Protein AF-A0A940V3R6-F1 (afdb_monomer_lite)

Foldseek 3Di:
DPPPPQCVVLLVVVLCVQAPVPPPDDDDDDDDDDDDDDDDDDDDDDDDDDDDPDPLQPQQQWKQAPNDIDGFFDFLVVVCVTPNAAPDWADAQWQWIWRWHQPDLLRTKTFTDHPRTTFWIKTLHQPMAGNNAHWFAAPVNVCVSVVHDDDQDQWDWDDDPQKIKIFGASPRPRNGTRIIIIGHPDIGGHDDDPSNLVRSLVVSLSSVQSVCVVVVHHRDDDDPVVSVVVVVVVVVCVVVVHDDPD

Sequence (246 aa):
MRKYFTYKYILLYGILLITAGFYLNYFIPKPSNQTETSLTADYVTPTVAPTPVIDVGSNAGAIFVRNAAIVIGDSTKDLIEKFGRPARIAVTEFDYTYYIYNNDYKKLLFVAIREDQVIGFYTDSLDFKYQGIGYGATLEQINQLLKESFSLSDVLTKTLSGYHVSILMDTLNTDKTVGIYVMSDSSEARDFNPKVITSEEQLVYDLTNSVRARVGLSPLSWSSSAGQAARKHSENMAANHFFGHN

pLDDT: mean 79.98, std 25.02, range [23.05, 98.5]

Secondary structure (DSSP, 8-state):
-TTSSS-HHHHHHHHHHHH-TTTTS-------------------PPPPPPPP---TTS-TTEEEETTEEEETT-BHHHHHHHH-S-SEEEE-SBS-EEEEE-SSGGG-EEEEEETTEEEEEEE--TT-EETTEETT-BHHHHHHHHT--PPP-SEEEEEETTEEEEEEEETTTT-EEEEEEEEES---B----HHHHHHHHHHHHHHHHHHHHHTTPPPPPP-HHHHHHHHHHHHHHHHTT--S--

Radius of gyration: 18.87 Å; chains: 1; bounding box: 56×53×45 Å

Structure (mmCIF, N/CA/C/O backbone):
data_AF-A0A940V3R6-F1
#
_entry.id   AF-A0A940V3R6-F1
#
loop_
_atom_site.group_PDB
_atom_site.id
_atom_site.type_symbol
_atom_site.label_atom_id
_atom_site.label_alt_id
_atom_site.label_comp_id
_atom_site.label_asym_id
_atom_site.label_entity_id
_atom_site.label_seq_id
_atom_site.pdbx_PDB_ins_code
_atom_site.Cartn_x
_atom_site.Cartn_y
_atom_site.Cartn_z
_atom_site.occupancy
_atom_site.B_iso_or_equiv
_atom_site.auth_seq_id
_atom_site.auth_comp_id
_atom_site.auth_asym_id
_atom_site.auth_atom_id
_atom_site.pdbx_PDB_model_num
ATOM 1 N N . MET A 1 1 ? 1.196 26.903 -9.242 1.00 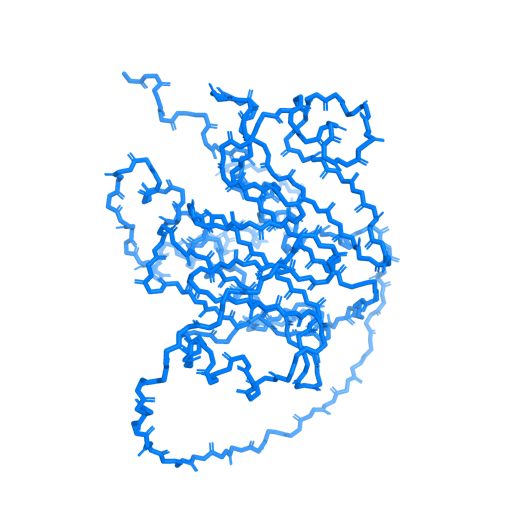37.56 1 MET A N 1
ATOM 2 C CA . MET A 1 1 ? 2.332 25.968 -9.439 1.00 37.56 1 MET A CA 1
ATOM 3 C C . MET A 1 1 ? 2.909 25.358 -8.149 1.00 37.56 1 MET A C 1
ATOM 5 O O . MET A 1 1 ? 3.813 24.544 -8.246 1.00 37.56 1 MET A O 1
ATOM 9 N N . ARG A 1 2 ? 2.370 25.642 -6.948 1.00 33.34 2 ARG A N 1
ATOM 10 C CA . ARG A 1 2 ? 2.950 25.197 -5.660 1.00 33.34 2 ARG A CA 1
ATOM 11 C C . ARG A 1 2 ? 2.471 23.823 -5.139 1.00 33.34 2 ARG A C 1
ATOM 13 O O . ARG A 1 2 ? 2.963 23.378 -4.117 1.00 33.34 2 ARG A O 1
ATOM 20 N N . LYS A 1 3 ? 1.528 23.154 -5.823 1.00 38.38 3 LYS A N 1
ATOM 21 C CA . LYS A 1 3 ? 0.883 21.902 -5.356 1.00 38.38 3 LYS A CA 1
ATOM 22 C C . LYS A 1 3 ? 1.584 20.598 -5.783 1.00 38.38 3 LYS A C 1
ATOM 24 O O . LYS A 1 3 ? 1.159 19.532 -5.364 1.00 38.38 3 LYS A O 1
ATOM 29 N N . TYR A 1 4 ? 2.631 20.663 -6.609 1.00 39.44 4 TYR A N 1
ATOM 30 C CA . TYR A 1 4 ? 3.258 19.467 -7.199 1.00 39.44 4 TYR A CA 1
ATOM 31 C C . TYR A 1 4 ? 4.567 19.028 -6.519 1.00 39.44 4 TYR A C 1
ATOM 33 O O . TYR A 1 4 ? 5.080 17.962 -6.838 1.00 39.44 4 TYR A O 1
ATOM 41 N N . PHE A 1 5 ? 5.109 19.819 -5.585 1.00 34.31 5 PHE A N 1
ATOM 42 C CA . PHE A 1 5 ? 6.441 19.579 -5.007 1.00 34.31 5 PHE A CA 1
ATOM 43 C C . PHE A 1 5 ? 6.448 18.804 -3.678 1.00 34.31 5 PHE A C 1
ATOM 45 O O . PHE A 1 5 ? 7.515 18.392 -3.234 1.00 34.31 5 PHE A O 1
ATOM 52 N N . THR A 1 6 ? 5.291 18.555 -3.064 1.00 42.41 6 THR A N 1
ATOM 53 C CA . THR A 1 6 ? 5.194 18.013 -1.696 1.00 42.41 6 THR A CA 1
ATOM 54 C C . THR A 1 6 ? 4.991 16.495 -1.614 1.00 42.41 6 THR A C 1
ATOM 56 O O . THR A 1 6 ? 5.049 15.941 -0.531 1.00 42.41 6 THR A O 1
ATOM 59 N N . TYR A 1 7 ? 4.840 15.771 -2.727 1.00 42.94 7 TYR A N 1
ATOM 60 C CA . TYR A 1 7 ? 4.631 14.308 -2.695 1.00 42.94 7 TYR A CA 1
ATOM 61 C C . TYR A 1 7 ? 5.921 13.472 -2.736 1.00 42.94 7 TYR A C 1
ATOM 63 O O . TYR A 1 7 ? 5.855 12.244 -2.695 1.00 42.94 7 TYR A O 1
ATOM 71 N N . LYS A 1 8 ? 7.099 14.114 -2.812 1.00 40.41 8 LYS A N 1
ATOM 72 C CA . LYS A 1 8 ? 8.389 13.421 -2.976 1.00 40.41 8 LYS A CA 1
ATOM 73 C C . LYS A 1 8 ? 8.715 12.454 -1.831 1.00 40.41 8 LYS A C 1
ATOM 75 O O . LYS A 1 8 ? 9.349 11.445 -2.100 1.00 40.41 8 LYS A O 1
ATOM 80 N N . TYR A 1 9 ? 8.271 12.718 -0.601 1.00 41.84 9 TYR A N 1
ATOM 81 C CA . TYR A 1 9 ? 8.707 11.945 0.570 1.00 41.84 9 TYR A CA 1
ATOM 82 C C . TYR A 1 9 ? 7.746 10.815 0.968 1.00 41.84 9 TYR A C 1
ATOM 84 O O . TYR A 1 9 ? 8.212 9.741 1.323 1.00 41.84 9 TYR A O 1
ATOM 92 N N . ILE A 1 10 ? 6.427 10.973 0.792 1.00 45.53 10 ILE A N 1
ATOM 93 C CA . ILE A 1 10 ? 5.436 9.916 1.104 1.00 45.53 10 ILE A CA 1
ATOM 94 C C . ILE A 1 10 ? 5.642 8.683 0.211 1.00 45.53 10 ILE A C 1
ATOM 96 O O . ILE A 1 10 ? 5.551 7.548 0.674 1.00 45.53 10 ILE A O 1
ATOM 100 N N . LEU A 1 11 ? 5.978 8.908 -1.066 1.00 44.47 11 LEU A N 1
ATOM 101 C CA . LEU A 1 11 ? 6.333 7.833 -1.987 1.00 44.47 11 LEU A CA 1
ATOM 102 C C . LEU A 1 11 ? 7.632 7.143 -1.548 1.00 44.47 11 LEU A C 1
ATOM 104 O O . LEU A 1 11 ? 7.685 5.923 -1.505 1.00 44.47 11 LEU A O 1
ATOM 108 N N . LEU A 1 12 ? 8.653 7.919 -1.166 1.00 43.03 12 LEU A N 1
ATOM 109 C CA . LEU A 1 12 ? 9.936 7.386 -0.707 1.00 43.03 12 LEU A CA 1
ATOM 110 C C . LEU A 1 12 ? 9.806 6.584 0.590 1.00 43.03 12 LEU A C 1
ATOM 112 O O . LEU A 1 12 ? 10.493 5.584 0.701 1.00 43.03 12 LEU A O 1
ATOM 116 N N . TYR A 1 13 ? 8.915 6.943 1.521 1.00 45.66 13 TYR A N 1
ATOM 117 C CA . TYR A 1 13 ? 8.675 6.159 2.741 1.00 45.66 13 TYR A CA 1
ATOM 118 C C . TYR A 1 13 ? 7.815 4.915 2.504 1.00 45.66 13 TYR A C 1
ATOM 120 O O . TYR A 1 13 ? 8.099 3.881 3.095 1.00 45.66 13 TYR A O 1
ATOM 128 N N . GLY A 1 14 ? 6.816 4.966 1.613 1.00 48.91 14 GLY A N 1
ATOM 129 C CA . GLY A 1 14 ? 6.108 3.758 1.171 1.00 48.91 14 GLY A CA 1
ATOM 130 C C . GLY A 1 14 ? 7.064 2.760 0.514 1.00 48.91 14 GLY A C 1
ATOM 131 O O . GLY A 1 14 ? 7.011 1.572 0.802 1.00 48.91 14 GLY A O 1
ATOM 132 N N . ILE A 1 15 ? 8.004 3.265 -0.289 1.00 48.88 15 ILE A N 1
ATOM 133 C CA . ILE A 1 15 ? 9.076 2.474 -0.899 1.00 48.88 15 ILE A CA 1
ATOM 134 C C . ILE A 1 15 ? 10.065 1.991 0.171 1.00 48.88 15 ILE A C 1
ATOM 136 O O . ILE A 1 15 ? 10.316 0.802 0.229 1.00 48.88 15 ILE A O 1
ATOM 140 N N . LEU A 1 16 ? 10.538 2.849 1.083 1.00 44.03 16 LEU A N 1
ATOM 141 C CA . LEU A 1 16 ? 11.459 2.500 2.179 1.00 44.03 16 LEU A CA 1
ATOM 142 C C . LEU A 1 16 ? 10.856 1.481 3.164 1.00 44.03 16 LEU A C 1
ATOM 144 O O . LEU A 1 16 ? 11.581 0.677 3.730 1.00 44.03 16 LEU A O 1
ATOM 148 N N . LEU A 1 17 ? 9.542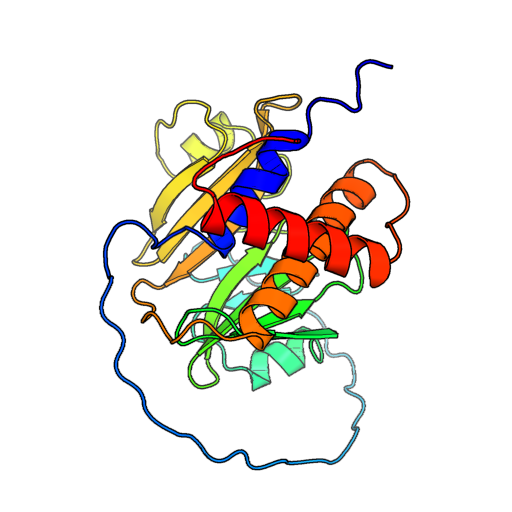 1.478 3.385 1.00 47.22 17 LEU A N 1
ATOM 149 C CA . LEU A 1 17 ? 8.885 0.485 4.242 1.00 47.22 17 LEU A CA 1
ATOM 150 C C . LEU A 1 17 ? 8.659 -0.850 3.525 1.00 47.22 17 LEU A C 1
ATOM 152 O O . LEU A 1 17 ? 8.666 -1.886 4.181 1.00 47.22 17 LEU A O 1
ATOM 156 N N . ILE A 1 18 ? 8.488 -0.825 2.200 1.00 51.09 18 ILE A N 1
ATOM 157 C CA . ILE A 1 18 ? 8.309 -2.025 1.373 1.00 51.09 18 ILE A CA 1
ATOM 158 C C . ILE A 1 18 ? 9.656 -2.660 0.996 1.00 51.09 18 ILE A C 1
ATOM 160 O O . ILE A 1 18 ? 9.696 -3.877 0.866 1.00 51.09 18 ILE A O 1
ATOM 164 N N . THR A 1 19 ? 10.731 -1.872 0.865 1.00 43.53 19 THR A N 1
ATOM 165 C CA . THR A 1 19 ? 12.063 -2.349 0.451 1.00 43.53 19 THR A CA 1
ATOM 166 C C . THR A 1 19 ? 13.126 -2.270 1.547 1.00 43.53 19 THR A C 1
ATOM 168 O O . THR A 1 19 ? 14.113 -2.979 1.479 1.00 43.53 19 THR A O 1
ATOM 171 N N . ALA A 1 20 ? 12.991 -1.423 2.575 1.00 40.97 20 ALA A N 1
ATOM 172 C CA . ALA A 1 20 ? 14.075 -1.151 3.533 1.00 40.97 20 ALA A CA 1
ATOM 173 C C . ALA A 1 20 ? 13.726 -1.335 5.016 1.00 40.97 20 ALA A C 1
ATOM 175 O O . ALA A 1 20 ? 14.551 -1.017 5.875 1.00 40.97 20 ALA A O 1
ATOM 176 N N . GLY A 1 21 ? 12.578 -1.942 5.333 1.00 39.88 21 GLY A N 1
ATOM 177 C CA . GLY A 1 21 ? 12.198 -2.294 6.707 1.00 39.88 21 GLY A CA 1
ATOM 178 C C . GLY A 1 21 ? 13.192 -3.204 7.452 1.00 39.88 21 GLY A C 1
ATOM 179 O O . GLY A 1 21 ? 13.060 -3.364 8.661 1.00 39.88 21 GLY A O 1
ATOM 180 N N . PHE A 1 22 ? 14.205 -3.764 6.777 1.00 40.59 22 PHE A N 1
ATOM 181 C CA . PHE A 1 22 ? 15.152 -4.718 7.369 1.00 40.59 22 PHE A CA 1
ATOM 182 C C . PHE A 1 22 ? 16.636 -4.513 7.005 1.00 40.59 22 PHE A C 1
ATOM 184 O O . PHE A 1 22 ? 17.470 -5.328 7.402 1.00 40.59 22 PHE A O 1
ATOM 191 N N . TYR A 1 23 ? 17.031 -3.425 6.329 1.00 36.19 23 TYR A N 1
ATOM 192 C CA . TYR A 1 23 ? 18.440 -3.241 5.915 1.00 36.19 23 TYR A CA 1
ATOM 193 C C . TYR A 1 23 ? 19.426 -2.891 7.043 1.00 36.19 23 TYR A C 1
ATOM 195 O O . TYR A 1 23 ? 20.598 -2.637 6.775 1.00 36.19 23 TYR A O 1
ATOM 203 N N . LEU A 1 24 ? 19.004 -2.913 8.310 1.00 28.59 24 LEU A N 1
ATOM 204 C CA . LEU A 1 24 ? 19.897 -2.629 9.434 1.00 28.59 24 LEU A CA 1
ATOM 205 C C . LEU A 1 24 ? 20.519 -3.861 10.105 1.00 28.59 24 LEU A C 1
ATOM 207 O O . LEU A 1 24 ? 21.305 -3.638 11.020 1.00 28.59 24 LEU A O 1
ATOM 211 N N . ASN A 1 25 ? 20.242 -5.117 9.696 1.00 32.41 25 ASN A N 1
ATOM 212 C CA . ASN A 1 25 ? 20.736 -6.240 10.516 1.00 32.41 25 ASN A CA 1
ATOM 213 C C . ASN A 1 25 ? 21.303 -7.533 9.903 1.00 32.41 25 ASN A C 1
ATOM 215 O O . ASN A 1 25 ? 21.899 -8.271 10.680 1.00 32.41 25 ASN A O 1
ATOM 219 N N . TYR A 1 26 ? 21.233 -7.861 8.605 1.00 34.44 26 TYR A N 1
ATOM 220 C CA . TYR A 1 26 ? 21.758 -9.175 8.168 1.00 34.44 26 TYR A CA 1
ATOM 221 C C . TYR A 1 26 ? 22.416 -9.175 6.783 1.00 34.44 26 TYR A C 1
ATOM 223 O O . TYR A 1 26 ? 21.760 -9.261 5.754 1.00 34.44 26 TYR A O 1
ATOM 231 N N . PHE A 1 27 ? 23.751 -9.135 6.782 1.00 29.42 27 PHE A N 1
ATOM 232 C CA . PHE A 1 27 ? 24.617 -9.362 5.623 1.00 29.42 27 PHE A CA 1
ATOM 233 C C . PHE A 1 27 ? 25.364 -10.693 5.810 1.00 29.42 27 PHE A C 1
ATOM 235 O O . PHE A 1 27 ? 26.449 -10.670 6.374 1.00 29.42 27 PHE A O 1
ATOM 242 N N . ILE A 1 28 ? 24.815 -11.832 5.360 1.00 30.66 28 ILE A N 1
ATOM 243 C CA . ILE A 1 28 ? 25.579 -13.014 4.885 1.00 30.66 28 ILE A CA 1
ATOM 244 C C . ILE A 1 28 ? 24.671 -13.833 3.939 1.00 30.66 28 ILE A C 1
ATOM 246 O O . ILE A 1 28 ? 23.676 -14.369 4.419 1.00 30.66 28 ILE A O 1
ATOM 250 N N . PRO A 1 29 ? 24.998 -14.015 2.642 1.00 30.20 29 PRO A N 1
ATOM 251 C CA . PRO A 1 29 ? 24.267 -14.940 1.779 1.00 30.20 29 PRO A CA 1
ATOM 252 C C . PRO A 1 29 ? 24.909 -16.338 1.765 1.00 30.20 29 PRO A C 1
ATOM 254 O O . PRO A 1 29 ? 26.136 -16.487 1.812 1.00 30.20 29 PRO A O 1
ATOM 257 N N . LYS A 1 30 ? 24.079 -17.378 1.629 1.00 28.78 30 LYS A N 1
ATOM 258 C CA . LYS A 1 30 ? 24.492 -18.704 1.145 1.00 28.78 30 LYS A CA 1
ATOM 259 C C . LYS A 1 30 ? 23.370 -19.325 0.303 1.00 28.78 30 LYS A C 1
ATOM 261 O O . LYS A 1 30 ? 22.206 -19.150 0.646 1.00 28.78 30 LYS A O 1
ATOM 266 N N . PRO A 1 31 ? 23.705 -20.075 -0.761 1.00 31.42 31 PRO A N 1
ATOM 267 C CA . PRO A 1 31 ? 22.764 -20.355 -1.834 1.00 31.42 31 PRO A CA 1
ATOM 268 C C . PRO A 1 31 ? 22.009 -21.664 -1.600 1.00 31.42 31 PRO A C 1
ATOM 270 O O . PRO A 1 31 ? 22.578 -22.629 -1.082 1.00 31.42 31 PRO A O 1
ATOM 273 N N . SER A 1 32 ? 20.781 -21.764 -2.112 1.00 27.83 32 SER A N 1
ATOM 274 C CA . SER A 1 32 ? 20.275 -23.064 -2.564 1.00 27.83 32 SER A CA 1
ATOM 275 C C . SER A 1 32 ? 19.240 -22.954 -3.684 1.00 27.83 32 SER A C 1
ATOM 277 O O . SER A 1 32 ? 18.408 -22.052 -3.726 1.00 27.83 32 SER A O 1
ATOM 279 N N . ASN A 1 33 ? 19.367 -23.903 -4.613 1.00 32.06 33 ASN A N 1
ATOM 280 C CA . ASN A 1 33 ? 18.567 -24.102 -5.817 1.00 32.06 33 ASN A CA 1
ATOM 281 C C . ASN A 1 33 ? 17.118 -24.483 -5.498 1.00 32.06 33 ASN A C 1
ATOM 283 O O . ASN A 1 33 ? 16.891 -25.299 -4.606 1.00 32.06 33 ASN A O 1
ATOM 287 N N . GLN A 1 34 ? 16.172 -24.042 -6.334 1.00 28.53 34 GLN A N 1
ATOM 288 C CA . GLN A 1 34 ? 14.864 -24.687 -6.451 1.00 28.53 34 GLN A CA 1
ATOM 289 C C . GLN A 1 34 ? 14.401 -24.825 -7.903 1.00 28.53 34 GLN A C 1
ATOM 291 O O . GLN A 1 34 ? 14.630 -23.963 -8.751 1.00 28.53 34 GLN A O 1
ATOM 296 N N . THR A 1 35 ? 13.754 -25.962 -8.146 1.00 26.50 35 THR A N 1
ATOM 297 C CA . THR A 1 35 ? 13.157 -26.415 -9.401 1.00 26.50 35 THR A CA 1
ATOM 298 C C . THR A 1 35 ? 11.702 -25.942 -9.462 1.00 26.50 35 THR A C 1
ATOM 300 O O . THR A 1 35 ? 10.924 -26.233 -8.557 1.00 26.50 35 THR A O 1
ATOM 303 N N . GLU A 1 36 ? 11.325 -25.226 -10.523 1.00 27.31 36 GLU A N 1
ATOM 304 C CA . GLU A 1 36 ? 9.951 -24.760 -10.767 1.00 27.31 36 GLU A CA 1
ATOM 305 C C . GLU A 1 36 ? 9.056 -25.913 -11.268 1.00 27.31 36 GLU A C 1
ATOM 307 O O . GLU A 1 36 ? 9.453 -26.681 -12.144 1.00 27.31 36 GLU A O 1
ATOM 312 N N . THR A 1 37 ? 7.823 -26.014 -10.756 1.00 25.08 37 THR A N 1
ATOM 313 C CA . THR A 1 37 ? 6.752 -26.815 -11.377 1.00 25.08 37 THR A CA 1
ATOM 314 C C . THR A 1 37 ? 5.560 -25.911 -11.679 1.00 25.08 37 THR A C 1
ATOM 316 O O . THR A 1 37 ? 5.049 -25.216 -10.804 1.00 25.08 37 THR A O 1
ATOM 319 N N . SER A 1 38 ? 5.154 -25.911 -12.947 1.00 26.12 38 SER A N 1
ATOM 320 C CA . SER A 1 38 ? 4.043 -25.147 -13.518 1.00 26.12 38 SER A CA 1
ATOM 321 C C . SER A 1 38 ? 2.728 -25.916 -13.382 1.00 26.12 38 SER A C 1
ATOM 323 O O . SER A 1 38 ? 2.703 -27.119 -13.643 1.00 26.12 38 SER A O 1
ATOM 325 N N . LEU A 1 39 ? 1.635 -25.228 -13.038 1.00 28.42 39 LEU A N 1
ATOM 326 C CA . LEU A 1 39 ? 0.274 -25.761 -13.139 1.00 28.42 39 LEU A CA 1
ATOM 327 C C . LEU A 1 39 ? -0.661 -24.732 -13.795 1.00 28.42 39 LEU A C 1
ATOM 329 O O . LEU A 1 39 ? -0.721 -23.565 -13.406 1.00 28.42 39 LEU A O 1
ATOM 333 N N . THR A 1 40 ? -1.386 -25.199 -14.810 1.00 25.44 40 THR A N 1
ATOM 334 C CA . THR A 1 40 ? -2.414 -24.495 -15.593 1.00 25.44 40 THR A CA 1
ATOM 335 C C . THR A 1 40 ? -3.798 -25.117 -15.358 1.00 25.44 40 THR A C 1
ATOM 337 O O . THR A 1 40 ? -3.853 -26.261 -14.915 1.00 25.44 40 THR A O 1
ATOM 340 N N . ALA A 1 41 ? -4.853 -24.403 -15.798 1.00 28.12 41 ALA A N 1
ATOM 341 C CA . ALA A 1 41 ? -6.289 -24.771 -15.883 1.00 28.12 41 ALA A CA 1
ATOM 342 C C . ALA A 1 41 ? -7.123 -24.498 -14.606 1.00 28.12 41 ALA A C 1
ATOM 344 O O . ALA A 1 41 ? -6.619 -24.655 -13.503 1.00 28.12 41 ALA A O 1
ATOM 345 N N . ASP A 1 42 ? -8.388 -24.054 -14.612 1.00 24.47 42 ASP A N 1
ATOM 346 C CA . ASP A 1 42 ? -9.354 -23.608 -15.632 1.00 24.47 42 ASP A CA 1
ATOM 347 C C . ASP A 1 42 ? -10.321 -22.595 -14.972 1.00 24.47 42 ASP A C 1
ATOM 349 O O . ASP A 1 42 ? -10.459 -22.552 -13.748 1.00 24.47 42 ASP A O 1
ATOM 353 N N . TYR A 1 43 ? -10.974 -21.745 -15.770 1.00 23.05 43 TYR A N 1
ATOM 354 C CA . TYR A 1 43 ? -11.872 -20.686 -15.291 1.00 23.05 43 TYR A CA 1
ATOM 355 C C . TYR A 1 43 ? -13.247 -21.227 -14.869 1.00 23.05 43 TYR A C 1
ATOM 357 O O . TYR A 1 43 ? -13.956 -21.816 -15.682 1.00 23.05 43 TYR A O 1
ATOM 365 N N . VAL A 1 44 ? -13.676 -20.913 -13.642 1.00 28.62 44 VAL A N 1
ATOM 366 C CA . VAL A 1 44 ? -15.084 -21.001 -13.222 1.00 28.62 44 VAL A CA 1
ATOM 367 C C . VAL A 1 44 ? -15.505 -19.669 -12.607 1.00 28.62 44 VAL A C 1
ATOM 369 O O . VAL A 1 44 ? -14.818 -19.112 -11.753 1.00 28.62 44 VAL A O 1
ATOM 372 N N . THR A 1 45 ? -16.630 -19.141 -13.077 1.00 26.80 45 THR A N 1
ATOM 373 C CA . THR A 1 45 ? -17.220 -17.865 -12.658 1.00 26.80 45 THR A CA 1
ATOM 374 C C . THR A 1 45 ? -17.911 -18.015 -11.294 1.00 26.80 45 THR A C 1
ATOM 376 O O . THR A 1 45 ? -18.806 -18.857 -11.185 1.00 26.80 45 THR A O 1
ATOM 379 N N . PRO A 1 46 ? -17.581 -17.218 -10.259 1.00 36.12 46 PRO A N 1
ATOM 380 C CA . PRO A 1 46 ? -18.304 -17.279 -8.997 1.00 36.12 46 PRO A CA 1
ATOM 381 C C . PRO A 1 46 ? -19.580 -16.426 -9.019 1.00 36.12 46 PRO A C 1
ATOM 383 O O . PRO A 1 46 ? -19.615 -15.300 -9.515 1.00 36.12 46 PRO A O 1
ATOM 386 N N . THR A 1 47 ? -20.634 -17.015 -8.455 1.00 30.53 47 THR A N 1
ATOM 387 C CA . THR A 1 47 ? -21.957 -16.427 -8.212 1.00 30.53 47 THR A CA 1
ATOM 388 C C . THR A 1 47 ? -21.921 -15.595 -6.928 1.00 30.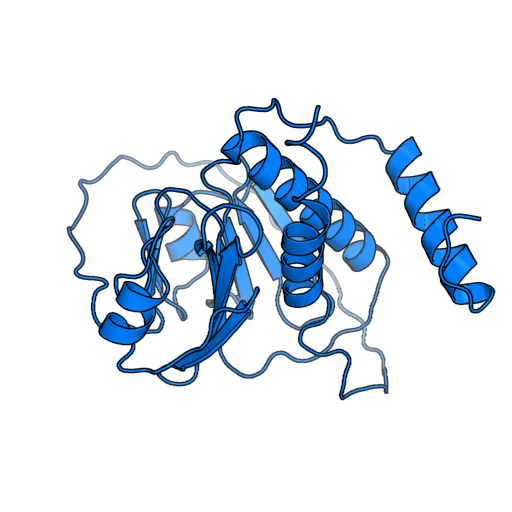53 47 THR A C 1
ATOM 390 O O . THR A 1 47 ? -21.362 -16.026 -5.924 1.00 30.53 47 THR A O 1
ATOM 393 N N . VAL A 1 48 ? -22.517 -14.401 -6.962 1.00 35.91 48 VAL A N 1
ATOM 394 C CA . VAL A 1 48 ? -22.526 -13.431 -5.855 1.00 35.91 48 VAL A CA 1
ATOM 395 C C . VAL A 1 48 ? -23.443 -13.908 -4.723 1.00 35.91 48 VAL A C 1
ATOM 397 O O . VAL A 1 48 ? -24.652 -14.026 -4.918 1.00 35.91 48 VAL A O 1
ATOM 400 N N . ALA A 1 49 ? -22.877 -14.130 -3.536 1.00 32.38 49 ALA A N 1
ATOM 401 C CA . ALA A 1 49 ? -23.613 -14.275 -2.279 1.00 32.38 49 ALA A CA 1
ATOM 402 C C . ALA A 1 49 ? -23.519 -12.971 -1.453 1.00 32.38 49 ALA A C 1
ATOM 404 O O . ALA A 1 49 ? -22.510 -12.267 -1.541 1.00 32.38 49 ALA A O 1
ATOM 405 N N . PRO A 1 50 ? -24.564 -12.610 -0.685 1.00 35.31 50 PRO A N 1
ATOM 406 C CA . PRO A 1 50 ? -24.669 -11.314 -0.021 1.00 35.31 50 PRO A CA 1
ATOM 407 C C . PRO A 1 50 ? -23.736 -11.175 1.192 1.00 35.31 50 PRO A C 1
ATOM 409 O O . PRO A 1 50 ? -23.454 -12.127 1.916 1.00 35.31 50 PRO A O 1
ATOM 412 N N . THR A 1 51 ? -23.292 -9.938 1.398 1.00 33.91 51 THR A N 1
ATOM 413 C CA . THR A 1 51 ? -22.277 -9.474 2.348 1.00 33.91 51 THR A CA 1
ATOM 414 C C . THR A 1 51 ? -22.668 -9.696 3.818 1.00 33.91 51 THR A C 1
ATOM 416 O O . THR A 1 51 ? -23.699 -9.171 4.246 1.00 33.91 51 THR A O 1
ATOM 419 N N . PRO A 1 52 ? -21.839 -10.365 4.644 1.00 36.19 52 PRO A N 1
ATOM 420 C CA . PRO A 1 52 ? -21.940 -10.265 6.092 1.00 36.19 52 PRO A CA 1
ATOM 421 C C . PRO A 1 52 ? -21.230 -8.995 6.582 1.00 36.19 52 PRO A C 1
ATOM 423 O O . PRO A 1 52 ? -20.082 -8.721 6.230 1.00 36.19 52 PRO A O 1
ATOM 426 N N . VAL A 1 53 ? -21.921 -8.222 7.418 1.00 37.19 53 VAL A N 1
ATOM 427 C CA . VAL A 1 53 ? -21.346 -7.106 8.179 1.00 37.19 53 VAL A CA 1
ATOM 428 C C . VAL A 1 53 ? -20.464 -7.710 9.275 1.00 37.19 53 VAL A C 1
ATOM 430 O O . VAL A 1 53 ? -20.974 -8.148 10.302 1.00 37.19 53 VAL A O 1
ATOM 433 N N . ILE A 1 54 ? -19.153 -7.799 9.040 1.00 39.41 54 ILE A N 1
ATOM 434 C CA . ILE A 1 54 ? -18.192 -8.228 10.064 1.00 39.41 54 ILE A CA 1
ATOM 435 C C . ILE A 1 54 ? -17.709 -6.991 10.820 1.00 39.41 54 ILE A C 1
ATOM 437 O O . ILE A 1 54 ? -17.158 -6.064 10.228 1.00 39.41 54 ILE A O 1
ATOM 441 N N . ASP A 1 55 ? -17.911 -6.996 12.135 1.00 40.53 55 ASP A N 1
ATOM 442 C CA . ASP A 1 55 ? -17.278 -6.073 13.072 1.00 40.53 55 ASP A CA 1
ATOM 443 C C . ASP A 1 55 ? -15.768 -6.372 13.136 1.00 40.53 55 ASP A C 1
ATOM 445 O O . ASP A 1 55 ? -15.285 -7.150 13.955 1.00 40.53 55 ASP A O 1
ATOM 449 N N . VAL A 1 56 ? -15.005 -5.771 12.217 1.00 50.25 56 VAL A N 1
ATOM 450 C CA . VAL A 1 56 ? -13.526 -5.808 12.167 1.00 50.25 56 VAL A CA 1
ATOM 451 C C . VAL A 1 56 ? -12.910 -5.000 13.337 1.00 50.25 56 VAL A C 1
ATOM 453 O O . VAL A 1 56 ? -11.697 -4.828 13.421 1.00 50.25 56 VAL A O 1
ATOM 456 N N . GLY A 1 57 ? -13.721 -4.483 14.269 1.00 46.66 57 GLY A N 1
ATOM 457 C CA . GLY A 1 57 ? -13.323 -3.519 15.294 1.00 46.66 57 GLY A CA 1
ATOM 458 C C . GLY A 1 57 ? -12.377 -4.022 16.389 1.00 46.66 57 GLY A C 1
ATOM 459 O O . GLY A 1 57 ? -11.896 -3.200 17.161 1.00 46.66 57 GLY A O 1
ATOM 460 N N . SER A 1 58 ? -12.073 -5.324 16.476 1.00 56.66 58 SER A N 1
ATOM 461 C CA . SER A 1 58 ? -11.253 -5.871 17.576 1.00 56.66 58 SER A CA 1
ATOM 462 C C . SER A 1 58 ? -10.120 -6.821 17.172 1.00 56.66 58 SER A C 1
ATOM 464 O O . SER A 1 58 ? -9.242 -7.091 17.990 1.00 56.66 58 SER A O 1
ATOM 466 N N . ASN A 1 59 ? -10.067 -7.294 15.924 1.00 80.06 59 ASN A N 1
ATOM 467 C CA . ASN A 1 59 ? -8.993 -8.185 15.479 1.00 80.06 59 ASN A CA 1
ATOM 468 C C . ASN A 1 59 ? -7.835 -7.378 14.871 1.00 80.06 59 ASN A C 1
ATOM 470 O O . ASN A 1 59 ? -7.951 -6.855 13.764 1.00 80.06 59 ASN A O 1
ATOM 474 N N . ALA A 1 60 ? -6.711 -7.287 15.588 1.00 83.50 60 ALA A N 1
ATOM 475 C CA . ALA A 1 60 ? -5.506 -6.588 15.127 1.00 83.50 60 ALA A CA 1
ATOM 476 C C . ALA A 1 60 ? -4.853 -7.236 13.890 1.00 83.50 60 ALA A C 1
ATOM 478 O O . ALA A 1 60 ? -4.053 -6.600 13.223 1.00 83.50 60 ALA A O 1
ATOM 479 N N . GLY A 1 61 ? -5.201 -8.476 13.543 1.00 89.94 61 GLY A N 1
ATOM 480 C CA . GLY A 1 61 ? -4.779 -9.099 12.288 1.00 89.94 61 GLY A CA 1
ATOM 481 C C . GLY A 1 61 ? -5.702 -8.794 11.106 1.00 89.94 61 GLY A C 1
ATOM 482 O O . GLY A 1 61 ? -5.450 -9.298 10.017 1.00 89.94 61 GLY A O 1
ATOM 483 N N . ALA A 1 62 ? -6.788 -8.033 11.291 1.00 95.56 62 ALA A N 1
ATOM 484 C CA . ALA A 1 62 ? -7.823 -7.858 10.276 1.00 95.56 62 ALA A CA 1
ATOM 485 C C . ALA A 1 62 ? -7.892 -6.432 9.713 1.00 95.56 62 ALA A C 1
ATOM 487 O O . ALA A 1 62 ? -7.858 -5.446 10.450 1.00 95.56 62 ALA A O 1
ATOM 488 N N . ILE A 1 63 ? -8.076 -6.329 8.398 1.00 97.12 63 ILE A N 1
ATOM 489 C CA . ILE A 1 63 ? -8.343 -5.077 7.682 1.00 97.12 63 ILE A CA 1
ATOM 490 C C . ILE A 1 63 ? -9.576 -5.234 6.798 1.00 97.12 63 ILE A C 1
ATOM 492 O O . ILE A 1 63 ? -9.744 -6.250 6.128 1.00 97.12 63 ILE A O 1
ATOM 496 N N . PHE A 1 64 ? -10.432 -4.216 6.766 1.00 97.94 64 PHE A N 1
ATOM 497 C CA . PHE A 1 64 ? -11.476 -4.091 5.754 1.00 97.94 64 PHE A CA 1
ATOM 498 C C . PHE A 1 64 ? -10.976 -3.188 4.633 1.00 97.94 64 PHE A C 1
ATOM 500 O O . PHE A 1 64 ? -10.549 -2.068 4.898 1.00 97.94 64 PHE A O 1
ATOM 507 N N . VAL A 1 65 ? -11.009 -3.654 3.389 1.00 97.44 65 VAL A N 1
ATOM 508 C CA . VAL A 1 65 ? -10.550 -2.899 2.218 1.00 97.44 65 VAL A CA 1
ATOM 509 C C . VAL A 1 65 ? -11.200 -3.477 0.964 1.00 97.44 65 VAL A C 1
ATOM 511 O O . VAL A 1 65 ? -11.476 -4.671 0.897 1.00 97.44 65 VAL A O 1
ATOM 514 N N . ARG A 1 66 ? -11.484 -2.650 -0.049 1.00 95.94 66 ARG A N 1
ATOM 515 C CA . ARG A 1 66 ? -12.137 -3.101 -1.298 1.00 95.94 66 ARG A CA 1
ATOM 516 C C . ARG A 1 66 ? -13.453 -3.864 -1.058 1.00 95.94 66 ARG A C 1
ATOM 518 O O . ARG A 1 66 ? -13.779 -4.789 -1.794 1.00 95.94 66 ARG A O 1
ATOM 525 N N . ASN A 1 67 ? -14.224 -3.435 -0.058 1.00 93.88 67 ASN A N 1
ATOM 526 C CA . ASN A 1 67 ? -15.500 -4.026 0.365 1.00 93.88 67 ASN A CA 1
ATOM 527 C C . ASN A 1 67 ? -15.426 -5.450 0.958 1.00 93.88 67 ASN A C 1
ATOM 529 O O . ASN A 1 67 ? -16.460 -6.109 1.056 1.00 93.88 67 ASN A O 1
ATOM 533 N N . ALA A 1 68 ? -14.249 -5.925 1.367 1.00 95.81 68 ALA A N 1
ATOM 534 C CA . ALA A 1 68 ? -14.087 -7.227 2.009 1.00 95.81 68 ALA A CA 1
ATOM 535 C C . ALA A 1 68 ? -13.045 -7.174 3.136 1.00 95.81 68 ALA A C 1
ATOM 537 O O . ALA A 1 68 ? -12.231 -6.254 3.211 1.00 95.81 68 ALA A O 1
ATOM 538 N N . ALA A 1 69 ? -13.082 -8.162 4.031 1.00 96.38 69 ALA A N 1
ATOM 539 C CA . ALA A 1 69 ? -12.107 -8.299 5.108 1.00 96.38 69 ALA A CA 1
ATOM 540 C C . ALA A 1 69 ? -10.982 -9.272 4.723 1.00 96.38 69 ALA A C 1
ATOM 542 O O . ALA A 1 69 ? -11.248 -10.352 4.189 1.00 96.38 69 ALA A O 1
ATOM 543 N N . ILE A 1 70 ? -9.747 -8.901 5.049 1.00 96.75 70 ILE A N 1
ATOM 544 C CA . ILE A 1 70 ? -8.567 -9.771 5.037 1.00 96.75 70 ILE A CA 1
ATOM 545 C C . ILE A 1 70 ? -8.150 -9.969 6.482 1.00 96.75 70 ILE A C 1
ATOM 547 O O . ILE A 1 70 ? -8.078 -8.992 7.229 1.00 96.75 70 ILE A O 1
ATOM 551 N N . VAL A 1 71 ? -7.863 -11.208 6.861 1.00 96.31 71 VAL A N 1
ATOM 552 C CA . VAL A 1 71 ? -7.300 -11.533 8.170 1.00 96.31 71 VAL A CA 1
ATOM 553 C C . VAL A 1 71 ? -5.930 -12.173 7.964 1.00 96.31 71 VAL A C 1
ATOM 555 O O . VAL A 1 71 ? -5.778 -13.055 7.124 1.00 96.31 71 VAL A O 1
ATOM 558 N N . ILE A 1 72 ? -4.917 -11.728 8.706 1.00 95.69 72 ILE A N 1
ATOM 559 C CA . ILE A 1 72 ? -3.625 -12.419 8.773 1.00 95.69 72 ILE A CA 1
ATOM 560 C C . ILE A 1 72 ? -3.871 -13.853 9.262 1.00 95.69 72 ILE A C 1
ATOM 562 O O . ILE A 1 72 ? -4.555 -14.065 10.263 1.00 95.69 72 ILE A O 1
ATOM 566 N N . GLY A 1 73 ? -3.343 -14.826 8.523 1.00 95.25 73 GLY A N 1
ATOM 567 C CA . GLY A 1 73 ? -3.628 -16.253 8.662 1.00 95.25 73 GLY A CA 1
ATOM 568 C C . GLY A 1 73 ? -4.664 -16.800 7.672 1.00 95.25 73 GLY A C 1
ATOM 569 O O . GLY A 1 73 ? -4.752 -18.020 7.539 1.00 95.25 73 GLY A O 1
ATOM 570 N N . ASP A 1 74 ? -5.411 -15.948 6.951 1.00 96.88 74 ASP A N 1
ATOM 571 C CA . ASP A 1 74 ? -6.286 -16.392 5.855 1.00 96.88 74 ASP A CA 1
ATOM 572 C C . ASP A 1 74 ? -5.471 -17.177 4.818 1.00 96.88 74 ASP A C 1
ATOM 574 O O . ASP A 1 74 ? -4.326 -16.828 4.507 1.00 96.88 74 ASP A O 1
ATOM 578 N N . SER A 1 75 ? -6.073 -18.215 4.235 1.00 98.12 75 SER A N 1
ATOM 579 C CA . SER A 1 75 ? -5.433 -18.932 3.137 1.00 98.12 75 SER A CA 1
ATOM 580 C C . SER A 1 75 ? -5.468 -18.107 1.847 1.00 98.12 75 SER A C 1
ATOM 582 O O . SER A 1 75 ? -6.367 -17.296 1.607 1.00 98.12 75 SER A O 1
ATOM 584 N N . THR A 1 76 ? -4.520 -18.363 0.951 1.00 97.56 76 THR A N 1
ATOM 585 C CA . THR A 1 76 ? -4.483 -17.758 -0.389 1.00 97.56 76 THR A CA 1
ATOM 586 C C . THR A 1 76 ? -5.751 -18.080 -1.178 1.00 97.56 76 THR A C 1
ATOM 588 O O . THR A 1 76 ? -6.235 -17.251 -1.948 1.00 97.56 76 THR A O 1
ATOM 591 N N . LYS A 1 77 ? -6.333 -19.263 -0.951 1.00 97.94 77 LYS A N 1
ATOM 592 C CA . LYS A 1 77 ? -7.619 -19.652 -1.528 1.00 97.94 77 LYS A CA 1
ATOM 593 C C . LYS A 1 77 ? -8.739 -18.719 -1.059 1.00 97.94 77 LYS A C 1
ATOM 595 O O . LYS A 1 77 ? -9.420 -18.147 -1.906 1.00 97.94 77 LYS A O 1
ATOM 600 N N . ASP A 1 78 ? -8.883 -18.517 0.250 1.00 97.25 78 ASP A N 1
ATOM 601 C CA . ASP A 1 78 ? -9.917 -17.633 0.810 1.00 97.25 78 ASP A CA 1
ATOM 602 C C . ASP A 1 78 ? -9.728 -16.190 0.328 1.00 97.25 78 ASP A C 1
ATOM 604 O O . ASP A 1 78 ? -10.693 -15.496 0.001 1.00 97.25 78 ASP A O 1
ATOM 608 N N . LEU A 1 79 ? -8.474 -15.736 0.232 1.00 97.81 79 LEU A N 1
ATOM 609 C CA . LEU A 1 79 ? -8.147 -14.428 -0.325 1.00 97.81 79 LEU A CA 1
ATOM 610 C C . LEU A 1 79 ? -8.625 -14.302 -1.779 1.00 97.81 79 LEU A C 1
ATOM 612 O O . LEU A 1 79 ? -9.269 -13.311 -2.122 1.00 97.81 79 LEU A O 1
ATOM 616 N N . ILE A 1 80 ? -8.338 -15.291 -2.630 1.00 97.50 80 ILE A N 1
ATOM 617 C CA . ILE A 1 80 ? -8.742 -15.283 -4.044 1.00 97.50 80 ILE A CA 1
ATOM 618 C C . ILE A 1 80 ? -10.266 -15.370 -4.191 1.00 97.50 80 ILE A C 1
ATOM 620 O O . ILE A 1 80 ? -10.824 -14.717 -5.072 1.00 97.50 80 ILE A O 1
ATOM 624 N N . GLU A 1 81 ? -10.958 -16.121 -3.335 1.00 97.00 81 GLU A N 1
ATOM 625 C CA . GLU A 1 81 ? -12.425 -16.173 -3.331 1.00 97.00 81 GLU A CA 1
ATOM 626 C C . GLU A 1 81 ? -13.044 -14.803 -3.006 1.00 97.00 81 GLU A C 1
ATOM 628 O O . GLU A 1 81 ? -14.027 -14.405 -3.633 1.00 97.00 81 GLU A O 1
ATOM 633 N N . LYS A 1 82 ? -12.441 -14.048 -2.077 1.00 96.19 82 LYS A N 1
ATOM 634 C CA . LYS A 1 82 ? -12.917 -12.718 -1.659 1.00 96.19 82 LYS A CA 1
ATOM 635 C C . LYS A 1 82 ? -12.533 -11.596 -2.635 1.00 96.19 82 LYS A C 1
ATOM 637 O O . LYS A 1 82 ? -13.339 -10.703 -2.886 1.00 96.19 82 LYS A O 1
ATOM 642 N N . PHE A 1 83 ? -11.305 -11.606 -3.159 1.00 96.12 83 PHE A N 1
ATOM 643 C CA . PHE A 1 83 ? -10.714 -10.477 -3.900 1.00 96.12 83 PHE A CA 1
ATOM 644 C C . PHE A 1 83 ? -10.480 -10.753 -5.391 1.00 96.12 83 PHE A C 1
ATOM 646 O O . PHE A 1 83 ? -10.121 -9.834 -6.136 1.00 96.12 83 PHE A O 1
ATOM 653 N N . GLY A 1 84 ? -10.699 -11.988 -5.842 1.00 96.44 84 GLY A N 1
ATOM 654 C CA . GLY A 1 84 ? -10.313 -12.453 -7.170 1.00 96.44 84 GLY A CA 1
ATOM 655 C C . GLY A 1 84 ? -8.813 -12.731 -7.279 1.00 96.44 84 GLY A C 1
ATOM 656 O O . GLY A 1 84 ? -8.060 -12.654 -6.311 1.00 96.44 84 GLY A O 1
ATOM 657 N N . ARG A 1 85 ? -8.353 -13.062 -8.490 1.00 96.69 85 ARG A N 1
ATOM 658 C CA . ARG A 1 85 ? -6.918 -13.269 -8.745 1.00 96.69 85 ARG A CA 1
ATOM 659 C C . ARG A 1 85 ? -6.175 -11.928 -8.673 1.00 96.69 85 ARG A C 1
ATOM 661 O O . ARG A 1 85 ? -6.702 -10.933 -9.183 1.00 96.69 85 ARG A O 1
ATOM 668 N N . PRO A 1 86 ? -4.955 -11.884 -8.107 1.00 97.75 86 PRO A N 1
ATOM 669 C CA . PRO A 1 86 ? -4.143 -10.678 -8.156 1.00 97.75 86 PRO A CA 1
ATOM 670 C C . PRO A 1 86 ? -3.801 -10.341 -9.610 1.00 97.75 86 PRO A C 1
ATOM 672 O O . PRO A 1 86 ? -3.644 -11.226 -10.454 1.00 97.75 86 PRO A O 1
ATOM 675 N N . ALA A 1 87 ? -3.640 -9.054 -9.898 1.00 97.50 87 ALA A N 1
ATOM 676 C CA . ALA A 1 87 ? -3.182 -8.599 -11.206 1.00 97.50 87 ALA A CA 1
ATOM 677 C C . ALA A 1 87 ? -1.719 -8.993 -11.459 1.00 97.50 87 ALA A C 1
ATOM 679 O O . ALA A 1 87 ? -1.313 -9.199 -12.602 1.00 97.50 87 ALA A O 1
ATOM 680 N N . ARG A 1 88 ? -0.922 -9.090 -10.388 1.00 97.06 88 ARG A N 1
ATOM 681 C CA . ARG A 1 88 ? 0.486 -9.479 -10.443 1.00 97.06 88 ARG A CA 1
ATOM 682 C C . ARG A 1 88 ? 0.918 -10.143 -9.139 1.00 97.06 88 ARG A C 1
ATOM 684 O O . ARG A 1 88 ? 0.436 -9.773 -8.074 1.00 97.06 88 ARG A O 1
ATOM 691 N N . ILE A 1 89 ? 1.849 -11.086 -9.233 1.00 97.19 89 ILE A N 1
ATOM 692 C CA . ILE A 1 89 ? 2.599 -11.608 -8.087 1.00 97.19 89 ILE A CA 1
ATOM 693 C C . ILE A 1 89 ? 4.004 -11.012 -8.167 1.00 97.19 89 ILE A C 1
ATOM 695 O O . ILE A 1 89 ? 4.667 -11.138 -9.196 1.00 97.19 89 ILE A O 1
ATOM 699 N N . ALA A 1 90 ? 4.422 -10.324 -7.112 1.00 94.75 90 ALA A N 1
ATOM 700 C CA . ALA A 1 90 ? 5.725 -9.683 -7.000 1.00 94.75 90 ALA A CA 1
ATOM 701 C C . ALA A 1 90 ? 6.587 -10.460 -6.001 1.00 94.75 90 ALA A C 1
ATOM 703 O O . ALA A 1 90 ? 6.181 -10.675 -4.858 1.00 94.75 90 ALA A O 1
ATOM 704 N N . VAL A 1 91 ? 7.766 -10.898 -6.443 1.00 92.88 91 VAL A N 1
ATOM 705 C CA . VAL A 1 91 ? 8.745 -11.524 -5.547 1.00 92.88 91 VAL A CA 1
ATOM 706 C C . VAL A 1 91 ? 9.446 -10.444 -4.737 1.00 92.88 91 VAL A C 1
ATOM 708 O O . VAL A 1 91 ? 9.694 -9.355 -5.255 1.00 92.88 91 VAL A O 1
ATOM 711 N N . THR A 1 92 ? 9.763 -10.751 -3.486 1.00 88.88 92 THR A N 1
ATOM 712 C CA . THR A 1 92 ? 10.522 -9.859 -2.611 1.00 88.88 92 THR A CA 1
ATOM 713 C C . THR A 1 92 ? 11.883 -10.471 -2.301 1.00 88.88 92 THR A C 1
ATOM 715 O O . THR A 1 92 ? 12.162 -11.637 -2.589 1.00 88.88 92 THR A O 1
ATOM 718 N N . GLU A 1 93 ? 12.735 -9.658 -1.707 1.00 84.94 93 GLU A N 1
ATOM 719 C CA . GLU A 1 93 ? 13.973 -10.007 -1.028 1.00 84.94 93 GLU A CA 1
ATOM 720 C C . GLU A 1 93 ? 13.745 -10.768 0.290 1.00 84.94 93 GLU A C 1
ATOM 722 O O . GLU A 1 93 ? 14.689 -10.976 1.045 1.00 84.94 93 GLU A O 1
ATOM 727 N N . PHE A 1 94 ? 12.513 -11.198 0.578 1.00 89.38 94 PHE A N 1
ATOM 728 C CA . PHE A 1 94 ? 12.143 -11.951 1.771 1.00 89.38 94 PHE A CA 1
ATOM 729 C C . PHE A 1 94 ? 11.473 -13.284 1.424 1.00 89.38 94 PHE A C 1
ATOM 731 O O . PHE A 1 94 ? 11.267 -13.645 0.262 1.00 89.38 94 PHE A O 1
ATOM 738 N N . ASP A 1 95 ? 11.107 -14.042 2.453 1.00 91.06 95 ASP A N 1
ATOM 739 C CA . ASP A 1 95 ? 10.475 -15.351 2.351 1.00 91.06 95 ASP A CA 1
ATOM 740 C C . ASP A 1 95 ? 8.993 -15.358 1.942 1.00 91.06 95 ASP A C 1
ATOM 742 O O . ASP A 1 95 ? 8.361 -16.416 1.906 1.00 91.06 95 ASP A O 1
ATOM 746 N N . TYR A 1 96 ? 8.465 -14.205 1.537 1.00 92.81 96 TYR A N 1
ATOM 747 C CA . TYR A 1 96 ? 7.089 -14.018 1.095 1.00 92.81 96 TYR A CA 1
ATOM 748 C C . TYR A 1 96 ? 7.011 -13.391 -0.302 1.00 92.81 96 TYR A C 1
ATOM 750 O O . TYR A 1 96 ? 7.992 -12.933 -0.877 1.00 92.81 96 TYR A O 1
ATOM 758 N N . THR A 1 97 ? 5.816 -13.376 -0.882 1.00 95.00 97 THR A N 1
ATOM 759 C CA . THR A 1 97 ? 5.533 -12.660 -2.134 1.00 95.00 97 THR A CA 1
ATOM 760 C C . THR A 1 97 ? 4.372 -11.707 -1.933 1.00 95.00 97 THR A C 1
ATOM 762 O O . THR A 1 97 ? 3.516 -11.943 -1.084 1.00 95.00 97 THR A O 1
ATOM 765 N N . TYR A 1 98 ? 4.313 -10.637 -2.718 1.00 97.38 98 TYR A N 1
ATOM 766 C CA . TYR A 1 98 ? 3.149 -9.765 -2.730 1.00 97.38 98 TYR A CA 1
ATOM 767 C C . TYR A 1 98 ? 2.162 -10.169 -3.819 1.00 97.38 98 TYR A C 1
ATOM 769 O O . TYR A 1 98 ? 2.496 -10.230 -5.002 1.00 97.38 98 TYR A O 1
ATOM 777 N N . TYR A 1 99 ? 0.912 -10.359 -3.419 1.00 98.38 99 TYR A N 1
ATOM 778 C CA . TYR A 1 99 ? -0.240 -10.424 -4.304 1.00 98.38 99 TYR A CA 1
ATOM 779 C C . TYR A 1 99 ? -0.742 -8.998 -4.521 1.00 98.38 99 TYR A C 1
ATOM 781 O O . TYR A 1 99 ? -1.184 -8.329 -3.584 1.00 98.38 99 TYR A O 1
ATOM 789 N N . ILE A 1 100 ? -0.627 -8.516 -5.758 1.00 98.31 100 ILE A N 1
ATOM 790 C CA . ILE A 1 100 ? -0.857 -7.119 -6.124 1.00 98.31 100 ILE A CA 1
ATOM 791 C C . ILE A 1 100 ? -2.244 -6.947 -6.729 1.00 98.31 100 ILE A C 1
ATOM 793 O O . ILE A 1 100 ? -2.561 -7.517 -7.776 1.00 98.31 100 ILE A O 1
ATOM 797 N N . TYR A 1 101 ? -3.042 -6.085 -6.111 1.00 98.25 101 TYR A N 1
ATOM 798 C CA . TYR A 1 101 ? -4.352 -5.681 -6.593 1.00 98.25 101 TYR A CA 1
ATOM 799 C C . TYR A 1 101 ? -4.337 -4.192 -6.951 1.00 98.25 101 TYR A C 1
ATOM 801 O O . TYR A 1 101 ? -4.598 -3.326 -6.117 1.00 98.25 101 TYR A O 1
ATOM 809 N N . ASN A 1 102 ? -4.011 -3.893 -8.208 1.00 96.81 102 ASN A N 1
ATOM 810 C CA . ASN A 1 102 ? -3.785 -2.536 -8.719 1.00 96.81 102 ASN A CA 1
ATOM 811 C C . ASN A 1 102 ? -4.716 -2.156 -9.892 1.00 96.81 102 ASN A C 1
ATOM 813 O O . ASN A 1 102 ? -4.448 -1.197 -10.609 1.00 96.81 102 ASN A O 1
ATOM 817 N N . ASN A 1 103 ? -5.824 -2.877 -10.098 1.00 94.94 103 ASN A N 1
ATOM 818 C CA . ASN A 1 103 ? -6.804 -2.568 -11.152 1.00 94.94 103 ASN A CA 1
ATOM 819 C C . ASN A 1 103 ? -7.623 -1.289 -10.883 1.00 94.94 103 ASN A C 1
ATOM 821 O O . ASN A 1 103 ? -8.270 -0.773 -11.789 1.00 94.94 103 ASN A O 1
ATOM 825 N N . ASP A 1 104 ? -7.591 -0.779 -9.651 1.00 95.50 104 ASP A N 1
ATOM 826 C CA . ASP A 1 104 ? -8.076 0.550 -9.283 1.00 95.50 104 ASP A CA 1
ATOM 827 C C . ASP A 1 104 ? -7.058 1.185 -8.332 1.00 95.50 104 ASP A C 1
ATOM 829 O O . ASP A 1 104 ? -6.913 0.763 -7.187 1.00 95.50 104 ASP A O 1
ATOM 833 N N . TYR A 1 105 ? -6.354 2.213 -8.804 1.00 95.94 105 TYR A N 1
ATOM 834 C CA . TYR A 1 105 ? -5.318 2.904 -8.036 1.00 95.94 105 TYR A CA 1
ATOM 835 C C . TYR A 1 105 ? -5.853 3.742 -6.864 1.00 95.94 105 TYR A C 1
ATOM 837 O O . TYR A 1 105 ? -5.072 4.148 -6.009 1.00 95.94 105 TYR A O 1
ATOM 845 N N . LYS A 1 106 ? -7.170 3.971 -6.762 1.00 95.81 106 LYS A N 1
ATOM 846 C CA . LYS A 1 106 ? -7.790 4.497 -5.529 1.00 95.81 106 LYS A CA 1
ATOM 847 C C . LYS A 1 106 ? -8.033 3.408 -4.484 1.00 95.81 106 LYS A C 1
ATOM 849 O O . LYS A 1 106 ? -8.425 3.730 -3.363 1.00 95.81 106 LYS A O 1
ATOM 854 N N . LYS A 1 107 ? -7.828 2.145 -4.862 1.00 96.81 107 LYS A N 1
ATOM 855 C CA . LYS A 1 107 ? -8.019 0.948 -4.043 1.00 96.81 107 LYS A CA 1
ATOM 856 C C . LYS A 1 107 ? -6.824 -0.005 -4.119 1.00 96.81 107 LYS A C 1
ATOM 858 O O . LYS A 1 107 ? -7.012 -1.224 -4.141 1.00 96.81 107 LYS A O 1
ATOM 863 N N . LEU A 1 108 ? -5.614 0.555 -4.201 1.00 97.94 108 LEU A N 1
ATOM 864 C CA . LEU A 1 108 ? -4.377 -0.214 -4.271 1.00 97.94 108 LEU A CA 1
ATOM 865 C C . LEU A 1 108 ? -4.192 -1.039 -2.991 1.00 97.94 108 LEU A C 1
ATOM 867 O O . LEU A 1 108 ? -4.344 -0.540 -1.873 1.00 97.94 108 LEU A O 1
ATOM 871 N N . LEU A 1 109 ? -3.864 -2.312 -3.172 1.00 98.50 109 LEU A N 1
ATOM 872 C CA . LEU A 1 109 ? -3.666 -3.270 -2.093 1.00 98.50 109 LEU A CA 1
ATOM 873 C C . LEU A 1 109 ? -2.549 -4.239 -2.475 1.00 98.50 109 LEU A C 1
ATOM 875 O O . LEU A 1 109 ? -2.595 -4.848 -3.547 1.00 98.50 109 LEU A O 1
ATOM 879 N N . PHE A 1 110 ? -1.589 -4.416 -1.572 1.00 98.25 110 PHE A N 1
ATOM 880 C CA . PHE A 1 110 ? -0.607 -5.495 -1.625 1.00 98.25 110 PHE A CA 1
ATOM 881 C C . PHE A 1 110 ? -0.852 -6.427 -0.443 1.00 98.25 110 PHE A C 1
ATOM 883 O O . PHE A 1 110 ? -0.978 -5.963 0.688 1.00 98.25 110 PHE A O 1
ATOM 890 N N . VAL A 1 111 ? -0.915 -7.732 -0.692 1.00 98.31 111 VAL A N 1
ATOM 891 C CA . VAL A 1 111 ? -1.082 -8.747 0.358 1.00 98.31 111 VAL A CA 1
ATOM 892 C C . VAL A 1 111 ? 0.161 -9.622 0.380 1.00 98.31 111 VAL A C 1
ATOM 894 O O . VAL A 1 111 ? 0.520 -10.182 -0.651 1.00 98.31 111 VAL A O 1
ATOM 897 N N . ALA A 1 112 ? 0.839 -9.702 1.520 1.00 96.69 112 ALA A N 1
ATOM 898 C CA . ALA A 1 112 ? 2.025 -10.531 1.687 1.00 96.69 112 ALA A CA 1
ATOM 899 C C . ALA A 1 112 ? 1.612 -11.978 1.969 1.00 96.69 112 ALA A C 1
ATOM 901 O O . ALA A 1 112 ? 0.864 -12.236 2.914 1.00 96.69 112 ALA A O 1
ATOM 902 N N . ILE A 1 113 ? 2.103 -12.901 1.142 1.00 97.12 113 ILE A N 1
ATOM 903 C CA . ILE A 1 113 ? 1.789 -14.328 1.183 1.00 97.12 113 ILE A CA 1
ATOM 904 C C . ILE A 1 113 ? 3.059 -15.134 1.436 1.00 97.12 113 ILE A C 1
ATOM 906 O O . ILE A 1 113 ? 4.018 -15.035 0.662 1.00 97.12 113 ILE A O 1
ATOM 910 N N . ARG A 1 114 ? 3.032 -15.977 2.469 1.00 95.00 114 ARG A N 1
ATOM 911 C CA . ARG A 1 114 ? 4.057 -16.982 2.776 1.00 95.00 114 ARG A CA 1
ATOM 912 C C . ARG A 1 114 ? 3.377 -18.320 3.027 1.00 95.00 114 ARG A C 1
ATOM 914 O O . ARG A 1 114 ? 2.404 -18.358 3.765 1.00 95.00 114 ARG A O 1
ATOM 921 N N . GLU A 1 115 ? 3.886 -19.389 2.411 1.00 93.94 115 GLU A N 1
ATOM 922 C CA . GLU A 1 115 ? 3.362 -20.759 2.585 1.00 93.94 115 GLU A CA 1
ATOM 923 C C . GLU A 1 115 ? 1.827 -20.836 2.454 1.00 93.94 115 GLU A C 1
ATOM 925 O O . GLU A 1 115 ? 1.128 -21.387 3.297 1.00 93.94 115 GLU A O 1
ATOM 930 N N . ASP A 1 116 ? 1.297 -20.219 1.393 1.00 95.88 116 ASP A N 1
ATOM 931 C CA . ASP A 1 116 ? -0.137 -20.107 1.099 1.00 95.88 116 ASP A CA 1
ATOM 932 C C . ASP A 1 116 ? -0.987 -19.378 2.154 1.00 95.88 116 ASP A C 1
ATOM 934 O O . ASP A 1 116 ? -2.216 -19.402 2.062 1.00 95.88 116 ASP A O 1
ATOM 938 N N . GLN A 1 117 ? -0.374 -18.647 3.085 1.00 96.88 117 GLN A N 1
ATOM 939 C CA . GLN A 1 117 ? -1.059 -17.864 4.111 1.00 96.88 117 GLN A CA 1
ATOM 940 C C . GLN A 1 117 ? -0.767 -16.369 3.997 1.00 96.88 117 GLN A C 1
ATOM 942 O O . GLN A 1 117 ? 0.343 -15.945 3.671 1.00 96.88 117 GLN A O 1
ATOM 947 N N . VAL A 1 118 ? -1.773 -15.555 4.313 1.00 97.69 118 VAL A N 1
ATOM 948 C CA . VAL A 1 118 ? -1.617 -14.109 4.486 1.00 97.69 118 VAL A CA 1
ATOM 949 C C . VAL A 1 118 ? -0.793 -13.841 5.740 1.00 97.69 118 VAL A C 1
ATOM 951 O O . VAL A 1 118 ? -1.207 -14.211 6.833 1.00 97.69 118 VAL A O 1
ATOM 954 N N . ILE A 1 119 ? 0.331 -13.139 5.600 1.00 96.38 119 ILE A N 1
ATOM 955 C CA . ILE A 1 119 ? 1.181 -12.715 6.728 1.00 96.38 119 ILE A CA 1
ATOM 956 C C . ILE A 1 119 ? 1.171 -11.198 6.955 1.00 96.38 119 ILE A C 1
ATOM 958 O O . ILE A 1 119 ? 1.649 -10.702 7.972 1.00 96.38 119 ILE A O 1
ATOM 962 N N . GLY A 1 120 ? 0.597 -10.440 6.023 1.00 96.00 120 GLY A N 1
ATOM 963 C CA . GLY A 1 120 ? 0.521 -8.992 6.130 1.00 96.00 120 GLY A CA 1
ATOM 964 C C . GLY A 1 120 ? -0.106 -8.338 4.913 1.00 96.00 120 GLY A C 1
ATOM 965 O O . GLY A 1 120 ? -0.474 -8.993 3.934 1.00 96.00 120 GLY A O 1
ATOM 966 N N . PHE A 1 121 ? -0.234 -7.022 4.972 1.00 96.19 121 PHE A N 1
ATOM 967 C CA . PHE A 1 121 ? -0.804 -6.220 3.905 1.00 96.19 121 PHE A CA 1
ATOM 968 C C . PHE A 1 121 ? -0.321 -4.771 3.955 1.00 96.19 121 PHE A C 1
ATOM 970 O O . PHE A 1 121 ? -0.091 -4.188 5.014 1.00 96.19 121 PHE A O 1
ATOM 977 N N . TYR A 1 122 ? -0.235 -4.173 2.773 1.00 97.62 122 TYR A N 1
ATOM 978 C CA . TYR A 1 122 ? -0.094 -2.741 2.553 1.00 97.62 122 TYR A CA 1
ATOM 979 C C . TYR A 1 122 ? -1.327 -2.228 1.814 1.00 97.62 122 TYR A C 1
ATOM 981 O O . TYR A 1 122 ? -1.758 -2.831 0.827 1.00 97.62 122 TYR A O 1
ATOM 989 N N . THR A 1 123 ? -1.855 -1.074 2.211 1.00 98.31 123 THR A N 1
ATOM 990 C CA . THR A 1 123 ? -2.830 -0.357 1.386 1.00 98.31 123 THR A CA 1
ATOM 991 C C . THR A 1 123 ? -2.821 1.142 1.648 1.00 98.31 123 THR A C 1
ATOM 993 O O . THR A 1 123 ? -2.680 1.605 2.777 1.00 98.31 123 THR A O 1
ATOM 996 N N . ASP A 1 124 ? -3.034 1.908 0.585 1.00 95.75 124 ASP A N 1
ATOM 997 C CA . ASP A 1 124 ? -3.343 3.337 0.607 1.00 95.75 124 ASP A CA 1
ATOM 998 C C . ASP A 1 124 ? -4.715 3.618 -0.051 1.00 95.75 124 ASP A C 1
ATOM 1000 O O . ASP A 1 124 ? -4.974 4.698 -0.599 1.00 95.75 124 ASP A O 1
ATOM 1004 N N . SER A 1 125 ? -5.598 2.609 0.005 1.00 96.69 125 SER A N 1
ATOM 1005 C CA . SER A 1 125 ? -6.969 2.655 -0.497 1.00 96.69 125 SER A CA 1
ATOM 1006 C C . SER A 1 125 ? -7.800 3.722 0.217 1.00 96.69 125 SER A C 1
ATOM 1008 O O . SER A 1 125 ? -7.725 3.900 1.428 1.00 96.69 125 SER A O 1
ATOM 1010 N N . LEU A 1 126 ? -8.695 4.391 -0.503 1.00 95.38 126 LEU A N 1
ATOM 1011 C CA . LEU A 1 126 ? -9.601 5.365 0.114 1.00 95.38 126 LEU A CA 1
ATOM 1012 C C . LEU A 1 126 ? -10.665 4.716 1.018 1.00 95.38 126 LEU A C 1
ATOM 1014 O O . LEU A 1 126 ? -11.299 5.417 1.804 1.00 95.38 126 LEU A O 1
ATOM 1018 N N . ASP A 1 127 ? -10.876 3.401 0.897 1.00 96.31 127 ASP A N 1
ATOM 1019 C CA . ASP A 1 127 ? -11.902 2.647 1.628 1.00 96.31 127 ASP A CA 1
ATOM 1020 C C . ASP A 1 127 ? -11.361 1.719 2.726 1.00 96.31 127 ASP A C 1
ATOM 1022 O O . ASP A 1 127 ? -12.144 0.963 3.305 1.00 96.31 127 ASP A O 1
ATOM 1026 N N . PHE A 1 128 ? -10.058 1.767 3.044 1.00 97.56 128 PHE A N 1
ATOM 1027 C CA . PHE A 1 128 ? -9.524 0.893 4.088 1.00 97.56 128 PHE A CA 1
ATOM 1028 C C . PHE A 1 128 ? -10.010 1.297 5.488 1.00 97.56 128 PHE A C 1
ATOM 1030 O O . PHE A 1 128 ? -10.164 2.482 5.815 1.00 97.56 128 PHE A O 1
ATOM 1037 N N . LYS A 1 129 ? -10.187 0.289 6.344 1.00 97.88 129 LYS A N 1
ATOM 1038 C CA . LYS A 1 129 ? -10.422 0.415 7.782 1.00 97.88 129 LYS A CA 1
ATOM 1039 C C . LYS A 1 129 ? -9.651 -0.661 8.542 1.00 97.88 129 LYS A C 1
ATOM 1041 O O . LYS A 1 129 ? -9.862 -1.850 8.325 1.00 97.88 129 LYS A O 1
ATOM 1046 N N . TYR A 1 130 ? -8.804 -0.233 9.469 1.00 96.56 130 TYR A N 1
ATOM 1047 C CA . TYR A 1 130 ? -8.021 -1.079 10.365 1.00 96.56 130 TYR A CA 1
ATOM 1048 C C . TYR A 1 130 ? -8.124 -0.528 11.786 1.00 96.56 130 TYR A C 1
ATOM 1050 O O . TYR A 1 130 ? -7.751 0.619 12.017 1.00 96.56 130 TYR A O 1
ATOM 1058 N N . GLN A 1 131 ? -8.654 -1.304 12.738 1.00 93.62 131 GLN A N 1
ATOM 1059 C CA . GLN A 1 131 ? -8.822 -0.852 14.134 1.00 93.62 131 GLN A CA 1
ATOM 1060 C C . GLN A 1 131 ? -9.543 0.517 14.238 1.00 93.62 131 GLN A C 1
ATOM 1062 O O . GLN A 1 131 ? -9.181 1.387 15.025 1.00 93.62 131 GLN A O 1
ATOM 1067 N N . GLY A 1 132 ? -10.525 0.757 13.358 1.00 94.38 132 GLY A N 1
ATOM 1068 C CA . GLY A 1 132 ? -11.240 2.036 13.223 1.00 94.38 132 GLY A CA 1
ATOM 1069 C C . GLY A 1 132 ? -10.502 3.131 12.432 1.00 94.38 132 GLY A C 1
ATOM 1070 O O . GLY A 1 132 ? -11.153 4.018 11.862 1.00 94.38 132 GLY A O 1
ATOM 1071 N N . ILE A 1 133 ? -9.175 3.040 12.314 1.00 96.69 133 ILE A N 1
ATOM 1072 C CA . ILE A 1 133 ? -8.332 3.944 11.524 1.00 96.69 133 ILE A CA 1
ATOM 1073 C C . ILE A 1 133 ? -8.629 3.706 10.047 1.00 96.69 133 ILE A C 1
ATOM 1075 O O . ILE A 1 133 ? -8.634 2.575 9.572 1.00 96.69 133 ILE A O 1
ATOM 1079 N N . GLY A 1 134 ? -8.900 4.776 9.311 1.00 97.25 134 GLY A N 1
ATOM 1080 C CA . GLY A 1 134 ? -9.074 4.718 7.865 1.00 97.25 134 GLY A CA 1
ATOM 1081 C C . GLY A 1 134 ? -8.357 5.868 7.191 1.00 97.25 134 GLY A C 1
ATOM 1082 O O . GLY A 1 134 ? -7.770 6.726 7.857 1.00 97.25 134 GLY A O 1
ATOM 1083 N N . TYR A 1 135 ? -8.469 5.919 5.870 1.00 96.31 135 TYR A N 1
ATOM 1084 C CA . TYR A 1 135 ? -8.017 7.071 5.106 1.00 96.31 135 TYR A CA 1
ATOM 1085 C C . TYR A 1 135 ? -8.620 8.372 5.665 1.00 96.31 135 TYR A C 1
ATOM 1087 O O . TYR A 1 135 ? -9.820 8.456 5.938 1.00 96.31 135 TYR A O 1
ATOM 1095 N N . GLY A 1 136 ? -7.788 9.399 5.835 1.00 96.88 136 GLY A N 1
ATOM 1096 C CA . GLY A 1 136 ? -8.215 10.705 6.328 1.00 96.88 136 GLY A CA 1
ATOM 1097 C C . GLY A 1 136 ? -8.340 10.834 7.851 1.00 96.88 136 GLY A C 1
ATOM 1098 O O . GLY A 1 136 ? -8.783 11.891 8.305 1.00 96.88 136 GLY A O 1
ATOM 1099 N N . ALA A 1 137 ? -7.974 9.812 8.635 1.00 98.25 137 ALA A N 1
ATOM 1100 C CA . ALA A 1 137 ? -7.972 9.899 10.097 1.00 98.25 137 ALA A CA 1
ATOM 1101 C C . ALA A 1 137 ? -6.937 10.920 10.602 1.00 98.25 137 ALA A C 1
ATOM 1103 O O . ALA A 1 137 ? -5.842 11.025 10.049 1.00 98.25 137 ALA A O 1
ATOM 1104 N N . THR A 1 138 ? -7.283 11.686 11.638 1.00 98.38 138 THR A N 1
ATOM 1105 C CA . THR A 1 138 ? -6.372 12.656 12.268 1.00 98.38 138 THR A CA 1
ATOM 1106 C C . THR A 1 138 ? -5.472 11.986 13.305 1.00 98.38 138 THR A C 1
ATOM 1108 O O . THR A 1 138 ? -5.822 10.944 13.860 1.00 98.38 138 THR A O 1
ATOM 1111 N N . LEU A 1 139 ? -4.339 12.619 13.634 1.00 98.06 139 LEU A N 1
ATOM 1112 C CA . LEU A 1 139 ? -3.466 12.175 14.730 1.00 98.06 139 LEU A CA 1
ATOM 1113 C C . LEU A 1 139 ? -4.232 11.996 16.053 1.00 98.06 139 LEU A C 1
ATOM 1115 O O . LEU A 1 139 ? -4.018 11.022 16.768 1.00 98.06 139 LEU A O 1
ATOM 1119 N N . GLU A 1 140 ? -5.161 12.905 16.353 1.00 98.12 140 GLU A N 1
ATOM 1120 C CA . GLU A 1 140 ? -6.005 12.824 17.547 1.00 98.12 140 GLU A CA 1
ATOM 1121 C C . GLU A 1 140 ? -6.884 11.566 17.542 1.00 98.12 140 GLU A C 1
ATOM 1123 O O . GLU A 1 140 ? -6.914 10.834 18.530 1.00 98.12 140 GLU A O 1
ATOM 1128 N N . GLN A 1 141 ? -7.547 11.267 16.420 1.00 98.12 141 GLN A N 1
ATOM 1129 C CA . GLN A 1 141 ? -8.362 10.058 16.280 1.00 98.12 141 GLN A CA 1
ATOM 1130 C C . GLN A 1 141 ? -7.516 8.789 16.425 1.00 98.12 141 GLN A C 1
ATOM 1132 O O . GLN A 1 141 ? -7.944 7.846 17.085 1.00 98.12 141 GLN A O 1
ATOM 1137 N N . ILE A 1 142 ? -6.311 8.766 15.849 1.00 97.81 142 ILE A N 1
ATOM 1138 C CA . ILE A 1 142 ? -5.378 7.636 15.975 1.00 97.81 142 ILE A CA 1
ATOM 1139 C C . ILE A 1 142 ? -4.977 7.437 17.441 1.00 97.81 142 ILE A C 1
ATOM 1141 O O . ILE A 1 142 ? -5.063 6.322 17.950 1.00 97.81 142 ILE A O 1
ATOM 1145 N N . ASN A 1 143 ? -4.596 8.513 18.134 1.00 97.62 143 ASN A N 1
ATOM 1146 C CA . ASN A 1 143 ? -4.233 8.476 19.552 1.00 97.62 143 ASN A CA 1
ATOM 1147 C C . ASN A 1 143 ? -5.392 7.980 20.428 1.00 97.62 143 ASN A C 1
ATOM 1149 O O . ASN A 1 143 ? -5.181 7.153 21.312 1.00 97.62 143 ASN A O 1
ATOM 1153 N N . GLN A 1 144 ? -6.625 8.409 20.150 1.00 96.88 144 GLN A N 1
ATOM 1154 C CA . GLN A 1 144 ? -7.816 7.931 20.858 1.00 96.88 144 GLN A CA 1
ATOM 1155 C C . GLN A 1 144 ? -8.090 6.441 20.600 1.00 96.88 144 GLN A C 1
ATOM 1157 O O . GLN A 1 144 ? -8.290 5.684 21.550 1.00 96.88 144 GLN A O 1
ATOM 1162 N N . LEU A 1 145 ? -8.070 6.009 19.334 1.00 95.00 145 LEU A N 1
ATOM 1163 C CA . LEU A 1 145 ? -8.345 4.622 18.940 1.00 95.00 145 LEU A CA 1
ATOM 1164 C C . LEU A 1 145 ? -7.302 3.648 19.496 1.00 95.00 145 LEU A C 1
ATOM 1166 O O . LEU A 1 145 ? -7.652 2.582 19.998 1.00 95.00 145 LEU A O 1
ATOM 1170 N N . LEU A 1 146 ? -6.023 4.025 19.442 1.00 93.44 146 LEU A N 1
ATOM 1171 C CA . LEU A 1 146 ? -4.915 3.173 19.875 1.00 93.44 146 LEU A CA 1
ATOM 1172 C C . LEU A 1 146 ? -4.539 3.346 21.348 1.00 93.44 146 LEU A C 1
ATOM 1174 O O . LEU A 1 146 ? -3.680 2.599 21.829 1.00 93.44 146 LEU A O 1
ATOM 1178 N N . LYS A 1 147 ? -5.185 4.292 22.046 1.00 94.19 147 LYS A N 1
ATOM 1179 C CA . LYS A 1 147 ? -4.879 4.712 23.423 1.00 94.19 147 LYS A CA 1
ATOM 1180 C C . LYS A 1 147 ? -3.401 5.082 23.578 1.00 94.19 147 LYS A C 1
ATOM 1182 O O . LYS A 1 147 ? -2.709 4.561 24.445 1.00 94.19 147 LYS A O 1
ATOM 1187 N N . GLU A 1 148 ? -2.936 5.952 22.688 1.00 94.25 148 GLU A N 1
ATOM 1188 C CA . GLU A 1 148 ? -1.541 6.376 22.555 1.00 94.25 148 GLU A CA 1
ATOM 1189 C C . GLU A 1 148 ? -1.384 7.896 22.593 1.00 94.25 148 GLU A C 1
ATOM 1191 O O . GLU A 1 148 ? -2.356 8.650 22.644 1.00 94.25 148 GLU A O 1
ATOM 1196 N N . SER A 1 149 ? -0.134 8.357 22.596 1.00 96.25 149 SER A N 1
ATOM 1197 C CA . SER A 1 149 ? 0.225 9.779 22.544 1.00 96.25 149 SER A CA 1
ATOM 1198 C C . SER A 1 149 ? 1.336 10.035 21.527 1.00 96.25 149 SER A C 1
ATOM 1200 O O . SER A 1 149 ? 2.390 10.577 21.852 1.00 96.25 149 SER A O 1
ATOM 1202 N N . PHE A 1 150 ? 1.108 9.627 20.279 1.00 95.75 150 PHE A N 1
ATOM 1203 C CA . PHE A 1 150 ? 2.010 9.923 19.173 1.00 95.75 150 PHE A CA 1
ATOM 1204 C C . PHE A 1 150 ? 2.110 11.427 18.912 1.00 95.75 150 PHE A C 1
ATOM 1206 O O . PHE A 1 150 ? 1.111 12.151 18.964 1.00 95.75 150 PHE A O 1
ATOM 1213 N N . SER A 1 151 ? 3.311 11.855 18.528 1.00 96.81 151 SER A N 1
ATOM 1214 C CA . SER A 1 151 ? 3.553 13.128 17.845 1.00 96.81 151 SER A CA 1
ATOM 1215 C C . SER A 1 151 ? 3.403 12.948 16.335 1.00 96.81 151 SER A C 1
ATOM 1217 O O . SER A 1 151 ? 3.635 11.857 15.814 1.00 96.81 151 SER A O 1
ATOM 1219 N N . LEU A 1 152 ? 3.046 14.020 15.622 1.00 93.69 152 LEU A N 1
ATOM 1220 C CA . LEU A 1 152 ? 2.945 13.981 14.164 1.00 93.69 152 LEU A CA 1
ATOM 1221 C C . LEU A 1 152 ? 4.303 13.610 13.544 1.00 93.69 152 LEU A C 1
ATOM 1223 O O . LEU A 1 152 ? 5.320 14.235 13.837 1.00 93.69 152 LEU A O 1
ATOM 1227 N N . SER A 1 153 ? 4.292 12.594 12.688 1.00 93.69 153 SER A N 1
ATOM 1228 C CA . SER A 1 153 ? 5.434 12.063 11.941 1.00 93.69 153 SER A CA 1
ATOM 1229 C C . SER A 1 153 ? 4.908 11.439 10.648 1.00 93.69 153 SER A C 1
ATOM 1231 O O . SER A 1 153 ? 3.740 11.051 10.601 1.00 93.69 153 SER A O 1
ATOM 1233 N N . ASP A 1 154 ? 5.753 11.323 9.620 1.00 89.75 154 ASP A N 1
ATOM 1234 C CA . ASP A 1 154 ? 5.406 10.694 8.333 1.00 89.75 154 ASP A CA 1
ATOM 1235 C C . ASP A 1 154 ? 4.919 9.253 8.509 1.00 89.75 154 ASP A C 1
ATOM 1237 O O . ASP A 1 154 ? 4.050 8.775 7.777 1.00 89.75 154 ASP A O 1
ATOM 1241 N N . VAL A 1 155 ? 5.471 8.566 9.511 1.00 94.00 155 VAL A N 1
ATOM 1242 C CA . VAL A 1 155 ? 5.107 7.201 9.877 1.00 94.00 155 VAL A CA 1
ATOM 1243 C C . VAL A 1 155 ? 4.950 7.118 11.390 1.00 94.00 155 VAL A C 1
ATOM 1245 O O . VAL A 1 155 ? 5.859 7.488 12.139 1.00 94.00 155 VAL A O 1
ATOM 1248 N N . LEU A 1 156 ? 3.803 6.608 11.834 1.00 93.62 156 LEU A N 1
ATOM 1249 C CA . LEU A 1 156 ? 3.555 6.217 13.221 1.00 93.62 156 LEU A CA 1
ATOM 1250 C C . LEU A 1 156 ? 3.659 4.699 13.310 1.00 93.62 156 LEU A C 1
ATOM 1252 O O . LEU A 1 156 ? 3.017 4.004 12.523 1.00 93.62 156 LEU A O 1
ATOM 1256 N N . THR A 1 157 ? 4.447 4.179 14.246 1.00 93.38 157 THR A N 1
ATOM 1257 C CA . THR A 1 157 ? 4.678 2.736 14.381 1.00 93.38 157 THR A CA 1
ATOM 1258 C C . THR A 1 157 ? 4.223 2.222 15.740 1.00 93.38 157 THR A C 1
ATOM 1260 O O . THR A 1 157 ? 4.380 2.894 16.761 1.00 93.38 157 THR A O 1
ATOM 1263 N N . LYS A 1 158 ? 3.635 1.023 15.758 1.00 92.25 158 LYS A N 1
ATOM 1264 C CA . LYS A 1 158 ? 3.259 0.313 16.985 1.00 92.25 158 LYS A CA 1
ATOM 1265 C C . LYS A 1 158 ? 3.154 -1.182 16.728 1.00 92.25 158 LYS A C 1
ATOM 1267 O O . LYS A 1 158 ? 2.738 -1.595 15.652 1.00 92.25 158 LYS A O 1
ATOM 1272 N N . THR A 1 159 ? 3.444 -1.988 17.743 1.00 92.44 159 THR A N 1
ATOM 1273 C CA . THR A 1 159 ? 3.080 -3.406 17.731 1.00 92.44 159 THR A CA 1
ATOM 1274 C C . THR A 1 159 ? 1.694 -3.594 18.346 1.00 92.44 159 THR A C 1
ATOM 1276 O O . THR A 1 159 ? 1.452 -3.180 19.482 1.00 92.44 159 THR A O 1
ATOM 1279 N N . LEU A 1 160 ? 0.776 -4.224 17.610 1.00 90.94 160 LEU A N 1
ATOM 1280 C CA . LEU A 1 160 ? -0.564 -4.582 18.080 1.00 90.94 160 LEU A CA 1
ATOM 1281 C C . LEU A 1 160 ? -0.745 -6.094 17.975 1.00 90.94 160 LEU A C 1
ATOM 1283 O O . LEU A 1 160 ? -0.740 -6.636 16.879 1.00 90.94 160 LEU A O 1
ATOM 1287 N N . SER A 1 161 ? -0.911 -6.777 19.109 1.00 89.88 161 SER A N 1
ATOM 1288 C CA . SER A 1 161 ? -1.116 -8.237 19.166 1.00 89.88 161 SER A CA 1
ATOM 1289 C C . SER A 1 161 ? -0.073 -9.062 18.388 1.00 89.88 161 SER A C 1
ATOM 1291 O O . SER A 1 161 ? -0.419 -10.070 17.784 1.00 89.88 161 SER A O 1
ATOM 1293 N N . GLY A 1 162 ? 1.195 -8.631 18.392 1.00 88.50 162 GLY A N 1
ATOM 1294 C CA . GLY A 1 162 ? 2.285 -9.304 17.665 1.00 88.50 162 GLY A CA 1
ATOM 1295 C C . GLY A 1 162 ? 2.399 -8.942 16.179 1.00 88.50 162 GLY A C 1
ATOM 1296 O O . GLY A 1 162 ? 3.144 -9.594 15.457 1.00 88.50 162 GLY A O 1
ATOM 1297 N N . TYR A 1 163 ? 1.667 -7.922 15.719 1.00 92.56 163 TYR A N 1
ATOM 1298 C CA . TYR A 1 163 ? 1.799 -7.368 14.373 1.00 92.56 163 TYR A CA 1
ATOM 1299 C C . TYR A 1 163 ? 2.474 -6.003 14.417 1.00 92.56 163 TYR A C 1
ATOM 1301 O O . TYR A 1 163 ? 2.040 -5.118 15.162 1.00 92.56 163 TYR A O 1
ATOM 1309 N N . HIS A 1 164 ? 3.487 -5.801 13.581 1.00 92.69 164 HIS A N 1
ATOM 1310 C CA . HIS A 1 164 ? 4.057 -4.491 13.312 1.00 92.69 164 HIS A CA 1
ATOM 1311 C C . HIS A 1 164 ? 3.096 -3.675 12.448 1.00 92.69 164 HIS A C 1
ATOM 1313 O O . HIS A 1 164 ? 2.774 -4.056 11.324 1.00 92.69 164 HIS A O 1
ATOM 1319 N N . VAL A 1 165 ? 2.649 -2.537 12.973 1.00 94.75 165 VAL A N 1
ATOM 1320 C CA . VAL A 1 165 ? 1.730 -1.616 12.306 1.00 94.75 165 VAL A CA 1
ATOM 1321 C C . VAL A 1 165 ? 2.452 -0.306 12.036 1.00 94.75 165 VAL A C 1
ATOM 1323 O O . VAL A 1 165 ? 2.926 0.341 12.968 1.00 94.75 165 VAL A O 1
ATOM 1326 N N . SER A 1 166 ? 2.468 0.108 10.773 1.00 95.94 166 SER A N 1
ATOM 1327 C CA . SER A 1 166 ? 2.950 1.412 10.322 1.00 95.94 166 SER A CA 1
ATOM 1328 C C . SER A 1 166 ? 1.797 2.190 9.694 1.00 95.94 166 SER A C 1
ATOM 1330 O O . SER A 1 166 ? 1.233 1.779 8.680 1.00 95.94 166 SER A O 1
ATOM 1332 N N . ILE A 1 167 ? 1.444 3.324 10.292 1.00 96.81 167 ILE A N 1
ATOM 1333 C CA . ILE A 1 167 ? 0.399 4.234 9.816 1.00 96.81 167 ILE A CA 1
ATOM 1334 C C . ILE A 1 167 ? 1.082 5.385 9.086 1.00 96.81 167 ILE A C 1
ATOM 1336 O O . ILE A 1 167 ? 1.903 6.090 9.670 1.00 96.81 167 ILE A O 1
ATOM 1340 N N . LEU A 1 168 ? 0.744 5.570 7.813 1.00 96.00 168 LEU A N 1
ATOM 1341 C CA . LEU A 1 168 ? 1.355 6.578 6.951 1.00 96.00 168 LEU A CA 1
ATOM 1342 C C . LEU A 1 168 ? 0.553 7.869 7.019 1.00 96.00 168 LEU A C 1
ATOM 1344 O O . LEU A 1 168 ? -0.652 7.853 6.761 1.00 96.00 168 LEU A O 1
ATOM 1348 N N . MET A 1 169 ? 1.218 8.979 7.317 1.00 94.69 169 MET A N 1
ATOM 1349 C CA . MET A 1 169 ? 0.605 10.295 7.476 1.00 94.69 169 MET A CA 1
ATOM 1350 C C . MET A 1 169 ? 1.082 11.253 6.382 1.00 94.69 169 MET A C 1
ATOM 1352 O O . MET A 1 169 ? 2.241 11.240 5.978 1.00 94.69 169 MET A O 1
ATOM 1356 N N . ASP A 1 170 ? 0.190 12.123 5.917 1.00 92.50 170 ASP A N 1
ATOM 1357 C CA . ASP A 1 170 ? 0.530 13.241 5.035 1.00 92.50 170 ASP A CA 1
ATOM 1358 C C . ASP A 1 170 ? 0.821 14.502 5.856 1.00 92.50 170 ASP A C 1
ATOM 1360 O O . ASP A 1 170 ? -0.031 15.376 5.999 1.00 92.50 170 ASP A O 1
ATOM 1364 N N . THR A 1 171 ? 2.039 14.590 6.387 1.00 91.50 171 THR A N 1
ATOM 1365 C CA . THR A 1 171 ? 2.540 15.713 7.212 1.00 91.50 171 THR A CA 1
ATOM 1366 C C . THR A 1 171 ? 2.774 17.006 6.429 1.00 91.50 171 THR A C 1
ATOM 1368 O O . THR A 1 171 ? 3.114 18.046 6.989 1.00 91.50 171 THR A O 1
ATOM 1371 N N . LEU A 1 172 ? 2.651 16.945 5.102 1.00 84.25 172 LEU A N 1
ATOM 1372 C CA . LEU A 1 172 ? 3.017 18.036 4.207 1.00 84.25 172 LEU A CA 1
ATOM 1373 C C . LEU A 1 172 ? 1.808 18.837 3.729 1.00 84.25 172 LEU A C 1
ATOM 1375 O O . LEU A 1 172 ? 1.978 19.901 3.125 1.00 84.25 172 LEU A O 1
ATOM 1379 N N . ASN A 1 173 ? 0.597 18.328 3.947 1.00 86.06 173 ASN A N 1
ATOM 1380 C CA . ASN A 1 173 ? -0.608 18.964 3.440 1.00 86.06 173 ASN A CA 1
ATOM 1381 C C . ASN A 1 173 ? -1.829 18.774 4.343 1.00 86.06 173 ASN A C 1
ATOM 1383 O O . ASN A 1 173 ? -2.548 19.746 4.566 1.00 86.06 173 ASN A O 1
ATOM 1387 N N . THR A 1 174 ? -2.102 17.562 4.836 1.00 92.44 174 THR A N 1
ATOM 1388 C CA . THR A 1 174 ? -3.381 17.286 5.517 1.00 92.44 174 THR A CA 1
ATOM 1389 C C . THR A 1 174 ? -3.282 16.864 6.977 1.00 92.44 174 THR A C 1
ATOM 1391 O O . THR A 1 174 ? -4.312 16.890 7.649 1.00 92.44 174 THR A O 1
ATOM 1394 N N . ASP A 1 175 ? -2.101 16.473 7.457 1.00 96.06 175 ASP A N 1
ATOM 1395 C CA . ASP A 1 175 ? -1.844 15.861 8.770 1.00 96.06 175 ASP A CA 1
ATOM 1396 C C . ASP A 1 175 ? -2.739 14.643 9.052 1.00 96.06 175 ASP A C 1
ATOM 1398 O O . ASP A 1 175 ? -3.115 14.345 10.191 1.00 96.06 175 ASP A O 1
ATOM 1402 N N . LYS A 1 176 ? -3.118 13.938 7.980 1.00 97.19 176 LYS A N 1
ATOM 1403 C CA . LYS A 1 176 ? -4.066 12.823 8.007 1.00 97.19 176 LYS A CA 1
ATOM 1404 C C . LYS A 1 176 ? -3.454 11.542 7.473 1.00 97.19 176 LYS A C 1
ATOM 1406 O O . LYS A 1 176 ? -2.534 11.567 6.657 1.00 97.19 176 LYS A O 1
ATOM 1411 N N . THR A 1 177 ? -4.018 10.417 7.898 1.00 97.31 177 THR A N 1
ATOM 1412 C CA . THR A 1 177 ? -3.624 9.099 7.409 1.00 97.31 177 THR A CA 1
ATOM 1413 C C . THR A 1 177 ? -3.887 8.958 5.914 1.00 97.31 177 THR A C 1
ATOM 1415 O O . THR A 1 177 ? -4.987 9.242 5.437 1.00 97.31 177 THR A O 1
ATOM 1418 N N . VAL A 1 178 ? -2.895 8.452 5.187 1.00 96.25 178 VAL A N 1
ATOM 1419 C CA . VAL A 1 178 ? -2.974 8.152 3.751 1.00 96.25 178 VAL A CA 1
ATOM 1420 C C . VAL A 1 178 ? -2.834 6.671 3.429 1.00 96.25 178 VAL A C 1
ATOM 1422 O O . VAL A 1 178 ? -3.214 6.262 2.338 1.00 96.25 178 VAL A O 1
ATOM 1425 N N . GLY A 1 179 ? -2.331 5.864 4.359 1.00 96.31 179 GLY A N 1
ATOM 1426 C CA . GLY A 1 179 ? -2.177 4.430 4.163 1.00 96.31 179 GLY A CA 1
ATOM 1427 C C . GLY A 1 179 ? -1.758 3.710 5.432 1.00 96.31 179 GLY A C 1
ATOM 1428 O O . GLY A 1 179 ? -1.507 4.330 6.468 1.00 96.31 179 GLY A O 1
ATOM 1429 N N . ILE A 1 180 ? -1.688 2.392 5.332 1.00 96.75 180 ILE A N 1
ATOM 1430 C CA . ILE A 1 180 ? -1.294 1.515 6.422 1.00 96.75 180 ILE A CA 1
ATOM 1431 C C . ILE A 1 180 ? -0.510 0.318 5.890 1.00 96.75 180 ILE A C 1
ATOM 1433 O O . ILE A 1 180 ? -0.764 -0.183 4.792 1.00 96.75 180 ILE A O 1
ATOM 1437 N N . TYR A 1 181 ? 0.435 -0.138 6.696 1.00 96.12 181 TYR A N 1
ATOM 1438 C CA . TYR A 1 181 ? 1.172 -1.373 6.512 1.00 96.12 181 TYR A CA 1
ATOM 1439 C C . TYR A 1 181 ? 1.089 -2.181 7.802 1.00 96.12 181 TYR A C 1
ATOM 1441 O O . TYR A 1 181 ? 1.355 -1.645 8.878 1.00 96.12 181 TYR A O 1
ATOM 1449 N N . VAL A 1 182 ? 0.689 -3.444 7.698 1.00 95.31 182 VAL A N 1
ATOM 1450 C CA . VAL A 1 182 ? 0.587 -4.365 8.832 1.00 95.31 182 VAL A CA 1
ATOM 1451 C C . VAL A 1 182 ? 1.263 -5.667 8.448 1.00 95.31 182 VAL A C 1
ATOM 1453 O O . VAL A 1 182 ? 0.962 -6.226 7.396 1.00 95.31 182 VAL A O 1
ATOM 1456 N N . MET A 1 183 ? 2.167 -6.149 9.291 1.00 92.44 183 MET A N 1
ATOM 1457 C CA . MET A 1 183 ? 2.936 -7.363 9.031 1.00 92.44 183 MET A CA 1
ATOM 1458 C C . MET A 1 183 ? 3.099 -8.164 10.321 1.00 92.44 183 MET A C 1
ATOM 1460 O O . MET A 1 183 ? 3.336 -7.582 11.379 1.00 92.44 183 MET A O 1
ATOM 1464 N N . SER A 1 184 ? 2.976 -9.489 10.248 1.00 90.81 184 SER A N 1
ATOM 1465 C CA . SER A 1 184 ? 3.392 -10.374 11.338 1.00 90.81 184 SER A CA 1
ATOM 1466 C C . SER A 1 184 ? 4.902 -10.343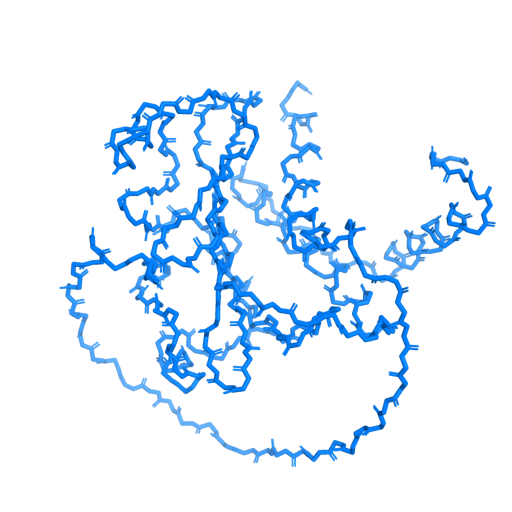 11.523 1.00 90.81 184 SER A C 1
ATOM 1468 O O . SER A 1 184 ? 5.645 -10.289 10.543 1.00 90.81 184 SER A O 1
ATOM 1470 N N . ASP A 1 185 ? 5.359 -10.433 12.768 1.00 73.81 185 ASP A N 1
ATOM 1471 C CA . ASP A 1 185 ? 6.781 -10.559 13.069 1.00 73.81 185 ASP A CA 1
ATOM 1472 C C . ASP A 1 185 ? 7.379 -11.793 12.357 1.00 73.81 185 ASP A C 1
ATOM 1474 O O . ASP A 1 185 ? 6.706 -12.810 12.172 1.00 73.81 185 ASP A O 1
ATOM 1478 N N . SER A 1 186 ? 8.666 -11.705 12.006 1.00 65.62 186 SER A N 1
A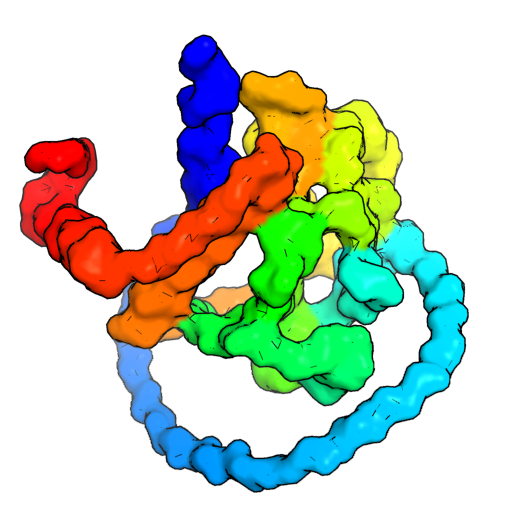TOM 1479 C CA . SER A 1 186 ? 9.495 -12.700 11.298 1.00 65.62 186 SER A CA 1
ATOM 1480 C C . SER A 1 186 ? 9.241 -12.844 9.789 1.00 65.62 186 SER A C 1
ATOM 1482 O O . SER A 1 186 ? 8.387 -13.605 9.342 1.00 65.62 186 SER A O 1
ATOM 1484 N N . SER A 1 187 ? 10.073 -12.168 8.995 1.00 71.06 187 SER A N 1
ATOM 1485 C CA . SER A 1 187 ? 10.373 -12.538 7.609 1.00 71.06 187 SER A CA 1
ATOM 1486 C C . SER A 1 187 ? 11.864 -12.821 7.484 1.00 71.06 187 SER A C 1
ATOM 1488 O O . SER A 1 187 ? 12.681 -12.087 8.048 1.00 71.06 187 SER A O 1
ATOM 1490 N N . GLU A 1 188 ? 12.227 -13.862 6.750 1.00 76.31 188 GLU A N 1
ATOM 1491 C CA . GLU A 1 188 ? 13.626 -14.207 6.507 1.00 76.31 188 GLU A CA 1
ATOM 1492 C C . GLU A 1 188 ? 14.110 -13.542 5.222 1.00 76.31 188 GLU A C 1
ATOM 1494 O O . GLU A 1 188 ? 13.428 -13.584 4.199 1.00 76.31 188 GLU A O 1
ATOM 1499 N N . ALA A 1 189 ? 15.290 -12.923 5.268 1.00 78.31 189 ALA A N 1
ATOM 1500 C CA . ALA A 1 189 ? 15.913 -12.379 4.069 1.00 78.31 189 ALA A CA 1
ATOM 1501 C C . ALA A 1 189 ? 16.249 -13.513 3.086 1.00 78.31 189 ALA A C 1
ATOM 1503 O O . ALA A 1 189 ? 16.775 -14.559 3.469 1.00 78.31 189 ALA A O 1
ATOM 1504 N N . ARG A 1 190 ? 15.969 -13.281 1.807 1.00 77.06 190 ARG A N 1
ATOM 1505 C CA . ARG A 1 190 ? 16.329 -14.133 0.673 1.00 77.06 190 ARG A CA 1
ATOM 1506 C C . ARG A 1 190 ? 17.333 -13.426 -0.229 1.00 77.06 190 ARG A C 1
ATOM 1508 O O . ARG A 1 190 ? 17.562 -12.222 -0.135 1.00 77.06 190 ARG A O 1
ATOM 1515 N N . ASP A 1 191 ? 17.923 -14.199 -1.137 1.00 73.88 191 ASP A N 1
ATOM 1516 C CA . ASP A 1 191 ? 18.879 -13.673 -2.103 1.00 73.88 191 ASP A CA 1
ATOM 1517 C C . ASP A 1 191 ? 18.223 -12.659 -3.047 1.00 73.88 191 ASP A C 1
ATOM 1519 O O . ASP A 1 191 ? 17.231 -12.932 -3.738 1.00 73.88 191 ASP A O 1
ATOM 1523 N N . PHE A 1 192 ? 18.853 -11.492 -3.128 1.00 72.69 192 PHE A N 1
ATOM 1524 C CA . PHE A 1 192 ? 18.509 -10.467 -4.094 1.00 72.69 192 PHE A CA 1
ATOM 1525 C C . PHE A 1 192 ? 18.813 -10.970 -5.510 1.00 72.69 192 PHE A C 1
ATOM 1527 O O . PHE A 1 192 ? 19.926 -11.405 -5.812 1.00 72.69 192 PHE A O 1
ATOM 1534 N N . ASN A 1 193 ? 17.821 -10.924 -6.399 1.00 80.38 193 ASN A N 1
ATOM 1535 C CA . ASN A 1 193 ? 17.965 -11.387 -7.778 1.00 80.38 193 ASN A CA 1
ATOM 1536 C C . ASN A 1 193 ? 17.255 -10.437 -8.764 1.00 80.38 193 ASN A C 1
ATOM 1538 O O . ASN A 1 193 ? 16.430 -9.621 -8.351 1.00 80.38 193 ASN A O 1
ATOM 1542 N N . PRO A 1 194 ? 17.514 -10.532 -10.084 1.00 86.94 194 PRO A N 1
ATOM 1543 C CA . PRO A 1 194 ? 16.932 -9.607 -11.063 1.00 86.94 194 PRO A CA 1
ATOM 1544 C C . PRO A 1 194 ? 15.392 -9.553 -11.099 1.00 86.94 194 PRO A C 1
ATOM 1546 O O . PRO A 1 194 ? 14.827 -8.537 -11.525 1.00 86.94 194 PRO A O 1
ATOM 1549 N N . LYS A 1 195 ? 14.694 -10.616 -10.661 1.00 89.12 195 LYS A N 1
ATOM 1550 C CA . LYS A 1 195 ? 13.226 -10.613 -10.540 1.00 89.12 195 LYS A CA 1
ATOM 1551 C C . LYS A 1 195 ? 12.766 -9.731 -9.369 1.00 89.12 195 LYS A C 1
ATOM 1553 O O . LYS A 1 195 ? 11.737 -9.072 -9.512 1.00 89.12 195 LYS A O 1
ATOM 1558 N N . VAL A 1 196 ? 13.525 -9.672 -8.268 1.00 88.50 196 VAL A N 1
ATOM 1559 C CA . VAL A 1 196 ? 13.257 -8.774 -7.125 1.00 88.50 196 VAL A CA 1
ATOM 1560 C C . VAL A 1 196 ? 13.365 -7.319 -7.567 1.00 88.50 196 VAL A C 1
ATOM 1562 O O . VAL A 1 196 ? 12.382 -6.600 -7.460 1.00 88.50 196 VAL A O 1
ATOM 1565 N N . ILE A 1 197 ? 14.469 -6.927 -8.217 1.00 88.25 197 ILE A N 1
ATOM 1566 C CA . ILE A 1 197 ? 14.655 -5.556 -8.743 1.00 88.25 197 ILE A CA 1
ATOM 1567 C C . ILE A 1 197 ? 13.475 -5.136 -9.626 1.00 88.25 197 ILE A C 1
ATOM 1569 O O . ILE A 1 197 ? 12.910 -4.054 -9.492 1.00 88.25 197 ILE A O 1
ATOM 1573 N N . THR A 1 198 ? 13.082 -6.014 -10.550 1.00 91.31 198 THR A N 1
ATOM 1574 C CA . THR A 1 198 ? 11.970 -5.732 -11.466 1.00 91.31 198 THR A CA 1
ATOM 1575 C C . THR A 1 198 ? 10.638 -5.624 -10.719 1.00 91.31 198 THR A C 1
ATOM 1577 O O . THR A 1 198 ? 9.795 -4.806 -11.084 1.00 91.31 198 THR A O 1
ATOM 1580 N N . SER A 1 199 ? 10.446 -6.421 -9.666 1.00 92.50 199 SER A N 1
ATOM 1581 C CA . SER A 1 199 ? 9.261 -6.347 -8.809 1.00 92.50 199 SER A CA 1
ATOM 1582 C C . SER A 1 199 ? 9.226 -5.032 -8.033 1.00 92.50 199 SER A C 1
ATOM 1584 O O . SER A 1 199 ? 8.207 -4.348 -8.076 1.00 92.50 199 SER A O 1
ATOM 1586 N N . GLU A 1 200 ? 10.332 -4.626 -7.410 1.00 89.25 200 GLU A N 1
ATOM 1587 C CA . GLU A 1 200 ? 10.454 -3.350 -6.696 1.00 89.25 200 GLU A CA 1
ATOM 1588 C C . GLU A 1 200 ? 10.148 -2.159 -7.610 1.00 89.25 200 GLU A C 1
ATOM 1590 O O . GLU A 1 200 ? 9.315 -1.321 -7.274 1.00 89.25 200 GLU A O 1
ATOM 1595 N N . GLU A 1 201 ? 10.729 -2.111 -8.810 1.00 92.75 201 GLU A N 1
ATOM 1596 C CA . GLU A 1 201 ? 10.449 -1.059 -9.796 1.00 92.75 201 GLU A CA 1
ATOM 1597 C C . GLU A 1 201 ? 8.957 -0.951 -10.145 1.00 92.75 201 GLU A C 1
ATOM 1599 O O . GLU A 1 201 ? 8.410 0.150 -10.277 1.00 92.75 201 GLU A O 1
ATOM 1604 N N . GLN A 1 202 ? 8.277 -2.091 -10.272 1.00 94.56 202 GLN A N 1
ATOM 1605 C CA . GLN A 1 202 ? 6.841 -2.126 -10.531 1.00 94.56 202 GLN A CA 1
ATOM 1606 C C . GLN A 1 202 ? 6.016 -1.715 -9.304 1.00 94.56 202 GLN A C 1
ATOM 1608 O O . GLN A 1 202 ? 4.984 -1.065 -9.469 1.00 94.56 202 GLN A O 1
ATOM 1613 N N . LEU A 1 203 ? 6.461 -2.041 -8.085 1.00 93.56 203 LEU A N 1
ATOM 1614 C CA . LEU A 1 203 ? 5.839 -1.557 -6.848 1.00 93.56 203 LEU A CA 1
ATOM 1615 C C . LEU A 1 203 ? 5.951 -0.031 -6.747 1.00 93.56 203 LEU A C 1
ATOM 1617 O O . LEU A 1 203 ? 4.946 0.634 -6.503 1.00 93.56 203 LEU A O 1
ATOM 1621 N N . VAL A 1 204 ? 7.127 0.544 -7.032 1.00 93.06 204 VAL A N 1
ATOM 1622 C CA . VAL A 1 204 ? 7.328 2.005 -7.105 1.00 93.06 204 VAL A CA 1
ATOM 1623 C C . VAL A 1 204 ? 6.373 2.643 -8.116 1.00 93.06 204 VAL A C 1
ATOM 1625 O O . VAL A 1 204 ? 5.758 3.678 -7.836 1.00 93.06 204 VAL A O 1
ATOM 1628 N N . TYR A 1 205 ? 6.229 2.036 -9.294 1.00 95.06 205 TYR A N 1
ATOM 1629 C CA . TYR A 1 205 ? 5.299 2.499 -10.321 1.00 95.06 205 TYR A CA 1
ATOM 1630 C C . TYR A 1 205 ? 3.840 2.468 -9.843 1.00 95.06 205 TYR A C 1
ATOM 1632 O O . TYR A 1 205 ? 3.115 3.451 -10.025 1.00 95.06 205 TYR A O 1
ATOM 1640 N N . ASP A 1 206 ? 3.422 1.387 -9.183 1.00 96.56 206 ASP A N 1
ATOM 1641 C CA . ASP A 1 206 ? 2.063 1.248 -8.663 1.00 96.56 206 ASP A CA 1
ATOM 1642 C C . ASP A 1 206 ? 1.753 2.268 -7.562 1.00 96.56 206 ASP A C 1
ATOM 1644 O O . ASP A 1 206 ? 0.723 2.940 -7.626 1.00 96.56 206 ASP A O 1
ATOM 1648 N N . LEU A 1 207 ? 2.672 2.457 -6.613 1.00 94.88 207 LEU A N 1
ATOM 1649 C CA . LEU A 1 207 ? 2.574 3.488 -5.573 1.00 94.88 207 LEU A CA 1
ATOM 1650 C C . LEU A 1 207 ? 2.533 4.898 -6.177 1.00 94.88 207 LEU A C 1
ATOM 1652 O O . LEU A 1 207 ? 1.814 5.783 -5.716 1.00 94.88 207 LEU A O 1
ATOM 1656 N N . THR A 1 208 ? 3.292 5.132 -7.251 1.00 94.44 208 THR A N 1
ATOM 1657 C CA . THR A 1 208 ? 3.281 6.431 -7.939 1.00 94.44 208 THR A CA 1
ATOM 1658 C C . THR A 1 208 ? 1.906 6.700 -8.529 1.00 94.44 208 THR A C 1
ATOM 1660 O O . THR A 1 208 ? 1.366 7.804 -8.410 1.00 94.44 208 THR A O 1
ATOM 1663 N N . ASN A 1 209 ? 1.310 5.688 -9.150 1.00 96.56 209 ASN A N 1
ATOM 1664 C CA . ASN A 1 209 ? -0.007 5.809 -9.741 1.00 96.56 209 ASN A CA 1
ATOM 1665 C C . ASN A 1 209 ? -1.137 5.870 -8.708 1.00 96.56 209 ASN A C 1
ATOM 1667 O O . ASN A 1 209 ? -2.103 6.591 -8.965 1.00 96.56 209 ASN A O 1
ATOM 1671 N N . SER A 1 210 ? -1.013 5.229 -7.540 1.00 95.25 210 SER A N 1
ATOM 1672 C CA . SER A 1 210 ? -1.977 5.409 -6.442 1.00 95.25 210 SER A CA 1
ATOM 1673 C C . SER A 1 210 ? -1.989 6.848 -5.940 1.00 95.25 210 SER A C 1
ATOM 1675 O O . SER A 1 210 ? -3.052 7.471 -5.879 1.00 95.25 210 SER A O 1
ATOM 1677 N N . VAL A 1 211 ? -0.813 7.445 -5.710 1.00 91.06 211 VAL A N 1
ATOM 1678 C CA . VAL A 1 211 ? -0.694 8.862 -5.334 1.00 91.06 211 VAL A CA 1
ATOM 1679 C C . VAL A 1 211 ? -1.330 9.762 -6.395 1.00 91.06 211 VAL A C 1
ATOM 1681 O O . VAL A 1 211 ? -2.132 10.634 -6.057 1.00 91.06 211 VAL A O 1
ATOM 1684 N N . ARG A 1 212 ? -1.027 9.543 -7.683 1.00 94.31 212 ARG A N 1
ATOM 1685 C CA . ARG A 1 212 ? -1.614 10.321 -8.791 1.00 94.31 212 ARG A CA 1
ATOM 1686 C C . ARG A 1 212 ? -3.135 10.214 -8.823 1.00 94.31 212 ARG A C 1
ATOM 1688 O O . ARG A 1 212 ? -3.812 11.240 -8.897 1.00 94.31 212 ARG A O 1
ATOM 1695 N N . ALA A 1 213 ? -3.669 9.000 -8.720 1.00 92.62 213 ALA A N 1
ATOM 1696 C CA . ALA A 1 213 ? -5.104 8.755 -8.747 1.00 92.62 213 ALA A CA 1
ATOM 1697 C C . ALA A 1 213 ? -5.827 9.424 -7.566 1.00 92.62 213 ALA A C 1
ATOM 1699 O O . ALA A 1 213 ? -6.919 9.974 -7.752 1.00 92.62 213 ALA A O 1
ATOM 1700 N N . ARG A 1 214 ? -5.214 9.446 -6.373 1.00 87.62 214 ARG A N 1
ATOM 1701 C CA . ARG A 1 214 ? -5.753 10.145 -5.192 1.00 87.62 214 ARG A CA 1
ATOM 1702 C C . ARG A 1 214 ? -5.905 11.646 -5.407 1.00 87.62 214 ARG A C 1
ATOM 1704 O O . ARG A 1 214 ? -6.884 12.227 -4.950 1.00 87.62 214 ARG A O 1
ATOM 1711 N N . VAL A 1 215 ? -4.975 12.266 -6.130 1.00 86.75 215 VAL A N 1
ATOM 1712 C CA . VAL A 1 215 ? -5.017 13.708 -6.427 1.00 86.75 215 VAL A CA 1
ATOM 1713 C C . VAL A 1 215 ? -5.736 14.039 -7.740 1.00 86.75 215 VAL A C 1
ATOM 1715 O O . VAL A 1 215 ? -5.670 15.171 -8.213 1.00 86.75 215 VAL A O 1
ATOM 1718 N N . GLY A 1 216 ? -6.431 13.065 -8.339 1.00 91.38 216 GLY A N 1
ATOM 1719 C CA . GLY A 1 216 ? -7.212 13.258 -9.563 1.00 91.38 216 GLY A CA 1
ATOM 1720 C C . GLY A 1 216 ? -6.380 13.351 -10.845 1.00 91.38 216 GLY A C 1
ATOM 1721 O O . GLY A 1 216 ? -6.901 13.774 -11.874 1.00 91.38 216 GLY A O 1
ATOM 1722 N N . LEU A 1 217 ? -5.103 12.964 -10.809 1.00 93.44 217 LEU A N 1
ATOM 1723 C CA . LEU A 1 217 ? -4.256 12.871 -11.995 1.00 93.44 217 LEU A CA 1
ATOM 1724 C C . LEU A 1 217 ? -4.386 11.490 -12.642 1.00 93.44 217 LEU A C 1
ATOM 1726 O O . LEU A 1 217 ? -4.473 10.469 -11.962 1.00 93.44 217 LEU A O 1
ATOM 1730 N N . SER A 1 218 ? -4.339 11.449 -13.973 1.00 94.94 218 SER A N 1
ATOM 1731 C CA . SER A 1 218 ? -4.355 10.191 -14.724 1.00 94.94 218 SER A CA 1
ATOM 1732 C C . SER A 1 218 ? -3.098 9.357 -14.431 1.00 94.94 218 SER A C 1
ATOM 1734 O O . SER A 1 218 ? -2.011 9.942 -14.337 1.00 94.94 218 SER A O 1
ATOM 1736 N N . PRO A 1 219 ? -3.189 8.020 -14.316 1.00 94.56 219 PRO A N 1
ATOM 1737 C CA . PRO A 1 219 ? -2.021 7.153 -14.162 1.00 94.56 219 PRO A CA 1
ATOM 1738 C C . PRO A 1 219 ? -0.992 7.347 -15.285 1.00 94.56 219 PRO A C 1
ATOM 1740 O O . PRO A 1 219 ? -1.344 7.626 -16.431 1.00 94.56 219 PRO A O 1
ATOM 1743 N N . LEU A 1 220 ? 0.290 7.215 -14.952 1.00 95.06 220 LEU A N 1
ATOM 1744 C CA . LEU A 1 220 ? 1.375 7.151 -15.928 1.00 95.06 220 LEU A CA 1
ATOM 1745 C C . LEU A 1 220 ? 1.371 5.789 -16.616 1.00 95.06 220 LEU A C 1
ATOM 1747 O O . LEU A 1 220 ? 1.026 4.782 -16.005 1.00 95.06 220 LEU A O 1
ATOM 1751 N N . SER A 1 221 ? 1.832 5.743 -17.862 1.00 95.94 221 SER A N 1
ATOM 1752 C CA . SER A 1 221 ? 2.168 4.483 -18.532 1.00 95.94 221 SER A CA 1
ATOM 1753 C C . SER A 1 221 ? 3.597 4.069 -18.194 1.00 95.94 221 SER A C 1
ATOM 1755 O O . SER A 1 221 ? 4.478 4.923 -18.075 1.00 95.94 221 SER A O 1
ATOM 1757 N N . TRP A 1 222 ? 3.830 2.767 -18.046 1.00 95.06 222 TRP A N 1
ATOM 1758 C CA . TRP A 1 222 ? 5.179 2.236 -17.879 1.00 95.06 222 TRP A CA 1
ATOM 1759 C C . TRP A 1 222 ? 6.027 2.488 -19.134 1.00 95.06 222 TRP A C 1
ATOM 1761 O O . TRP A 1 222 ? 5.545 2.348 -20.258 1.00 95.06 222 TRP A O 1
ATOM 1771 N N . SER A 1 223 ? 7.302 2.828 -18.940 1.00 95.75 223 SER A N 1
ATOM 1772 C CA . SER A 1 223 ? 8.277 2.983 -20.020 1.00 95.75 223 SER A CA 1
ATOM 1773 C C . SER A 1 223 ? 9.512 2.143 -19.724 1.00 95.75 223 SER A C 1
ATOM 1775 O O . SER A 1 223 ? 10.291 2.462 -18.827 1.00 95.75 223 SER A O 1
ATOM 1777 N N . SER A 1 224 ? 9.718 1.085 -20.508 1.00 93.56 224 SER A N 1
ATOM 1778 C CA . SER A 1 224 ? 10.864 0.186 -20.339 1.00 93.56 224 SER A CA 1
ATOM 1779 C C . SER A 1 224 ? 12.204 0.891 -20.566 1.00 93.56 224 SER A C 1
ATOM 1781 O O . SER A 1 224 ? 13.182 0.565 -19.901 1.00 93.56 224 SER A O 1
ATOM 1783 N N . SER A 1 225 ? 12.261 1.880 -21.466 1.00 95.94 225 SER A N 1
ATOM 1784 C CA . SER A 1 225 ? 13.482 2.661 -21.697 1.00 95.94 225 SER A CA 1
ATOM 1785 C C . SER A 1 225 ? 13.802 3.580 -20.518 1.00 95.94 225 SER A C 1
ATOM 1787 O O . SER A 1 225 ? 14.959 3.661 -20.112 1.00 95.94 225 SER A O 1
ATOM 1789 N N . ALA A 1 226 ? 12.787 4.217 -19.922 1.00 94.38 226 ALA A N 1
ATOM 1790 C CA . ALA A 1 226 ? 12.965 5.028 -18.720 1.00 94.38 226 ALA A CA 1
ATOM 1791 C C . ALA A 1 226 ? 13.366 4.166 -17.513 1.00 94.38 226 ALA A C 1
ATOM 1793 O O . ALA A 1 226 ? 14.299 4.525 -16.800 1.00 94.38 226 ALA A O 1
ATOM 1794 N N . GLY A 1 227 ? 12.720 3.007 -17.328 1.00 91.94 227 GLY A N 1
ATOM 1795 C CA . GLY A 1 227 ? 13.080 2.044 -16.284 1.00 91.94 227 GLY A CA 1
ATOM 1796 C C . GLY A 1 227 ? 14.525 1.561 -16.420 1.00 91.94 227 GLY A C 1
ATOM 1797 O O . GLY A 1 227 ? 15.287 1.614 -15.459 1.00 91.94 227 GLY A O 1
ATOM 1798 N N . GLN A 1 228 ? 14.957 1.198 -17.634 1.00 93.44 228 GLN A N 1
ATOM 1799 C CA . GLN A 1 228 ? 16.343 0.786 -17.876 1.00 93.44 228 GLN A CA 1
ATOM 1800 C C . GLN A 1 228 ? 17.350 1.915 -17.607 1.00 93.44 228 GLN A C 1
ATOM 1802 O O . GLN A 1 228 ? 18.416 1.656 -17.050 1.00 93.44 228 GLN A O 1
ATOM 1807 N N . ALA A 1 229 ? 17.043 3.153 -18.002 1.00 95.94 229 ALA A N 1
ATOM 1808 C CA . ALA A 1 229 ? 17.907 4.297 -17.719 1.00 95.94 229 ALA A CA 1
ATOM 1809 C C . ALA A 1 229 ? 18.029 4.552 -16.207 1.00 95.94 229 ALA A C 1
ATOM 1811 O O . ALA A 1 229 ? 19.139 4.723 -15.708 1.00 95.94 229 ALA A O 1
ATOM 1812 N N . ALA A 1 230 ? 16.910 4.508 -15.474 1.00 94.00 230 ALA A N 1
ATOM 1813 C CA . ALA A 1 230 ? 16.894 4.662 -14.021 1.00 94.00 230 ALA A CA 1
ATOM 1814 C C . ALA A 1 230 ? 17.694 3.556 -13.319 1.00 94.00 230 ALA A C 1
ATOM 1816 O O . ALA A 1 230 ? 18.507 3.856 -12.448 1.00 94.00 230 ALA A O 1
ATOM 1817 N N . ARG A 1 231 ? 17.538 2.295 -13.746 1.00 91.62 231 ARG A N 1
ATOM 1818 C CA . ARG A 1 231 ? 18.307 1.167 -13.206 1.00 91.62 231 ARG A CA 1
ATOM 1819 C C . ARG A 1 231 ? 19.810 1.360 -13.396 1.00 91.62 231 ARG A C 1
ATOM 1821 O O . ARG A 1 231 ? 20.557 1.263 -12.430 1.00 91.62 231 ARG A O 1
ATOM 1828 N N . LYS A 1 232 ? 20.243 1.714 -14.611 1.00 94.75 232 LYS A N 1
ATOM 1829 C CA . LYS A 1 232 ? 21.658 1.998 -14.905 1.00 94.75 232 LYS A CA 1
ATOM 1830 C C . LYS A 1 232 ? 22.208 3.146 -14.060 1.00 94.75 232 LYS A C 1
ATOM 1832 O O . LYS A 1 232 ? 23.360 3.092 -13.646 1.00 94.75 232 LYS A O 1
ATOM 1837 N N . HIS A 1 233 ? 21.399 4.173 -13.794 1.00 93.88 233 HIS A N 1
ATOM 1838 C CA . HIS A 1 233 ? 21.790 5.273 -12.910 1.00 93.88 233 HIS A CA 1
ATOM 1839 C C . HIS A 1 233 ? 21.977 4.798 -11.463 1.00 93.88 233 HIS A C 1
ATOM 1841 O O . HIS A 1 233 ? 22.988 5.113 -10.842 1.00 93.88 233 HIS A O 1
ATOM 1847 N N . SER A 1 234 ? 21.059 3.976 -10.945 1.00 92.38 234 SER A N 1
ATOM 1848 C CA . SER A 1 234 ? 21.191 3.355 -9.618 1.00 92.38 234 SER A CA 1
ATOM 1849 C C . SER A 1 234 ? 22.428 2.456 -9.511 1.00 92.38 234 SER A C 1
ATOM 1851 O O . SER A 1 234 ? 23.174 2.553 -8.539 1.00 92.38 234 SER A O 1
ATOM 1853 N N . GLU A 1 235 ? 22.689 1.627 -10.524 1.00 91.38 235 GLU A N 1
ATOM 1854 C CA . GLU A 1 235 ? 23.890 0.784 -10.607 1.00 91.38 235 GLU A CA 1
ATOM 1855 C C . GLU A 1 235 ? 25.170 1.632 -10.634 1.00 91.38 235 GLU A C 1
ATOM 1857 O O . GLU A 1 235 ? 26.146 1.314 -9.955 1.00 91.38 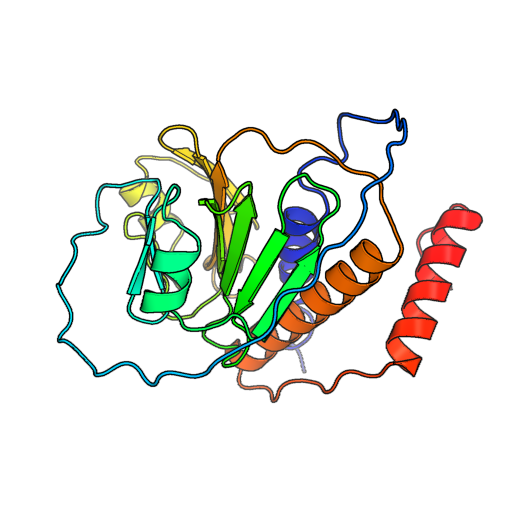235 GLU A O 1
ATOM 1862 N N . ASN A 1 236 ? 25.162 2.741 -11.377 1.00 95.12 236 ASN A N 1
ATOM 1863 C CA . ASN A 1 236 ? 26.290 3.660 -11.458 1.00 95.12 236 ASN A CA 1
ATOM 1864 C C . ASN A 1 236 ? 26.575 4.352 -10.115 1.00 95.12 236 ASN A C 1
ATOM 1866 O O . ASN A 1 236 ? 27.731 4.369 -9.692 1.00 95.12 236 ASN A O 1
ATOM 1870 N N . MET A 1 237 ? 25.541 4.847 -9.427 1.00 94.88 237 MET A N 1
ATOM 1871 C CA . MET A 1 237 ? 25.645 5.421 -8.078 1.00 94.88 237 MET A CA 1
ATOM 1872 C C . MET A 1 237 ? 26.244 4.427 -7.081 1.00 94.88 237 MET A C 1
ATOM 1874 O O . MET A 1 237 ? 27.177 4.762 -6.349 1.00 94.88 237 MET A O 1
ATOM 1878 N N . ALA A 1 238 ? 25.756 3.183 -7.098 1.00 88.81 238 ALA A N 1
ATOM 1879 C CA . ALA A 1 238 ? 26.249 2.126 -6.223 1.00 88.81 238 ALA A CA 1
ATOM 1880 C C . ALA A 1 238 ? 27.720 1.776 -6.512 1.00 88.81 238 ALA A C 1
ATOM 1882 O O . ALA A 1 238 ? 28.529 1.710 -5.588 1.00 88.81 238 ALA A O 1
ATOM 1883 N N . ALA A 1 239 ? 28.079 1.599 -7.788 1.00 93.81 239 ALA A N 1
ATOM 1884 C CA . ALA A 1 239 ? 29.427 1.210 -8.203 1.00 93.81 239 ALA A CA 1
ATOM 1885 C C . ALA A 1 239 ? 30.479 2.311 -7.993 1.00 93.81 239 ALA A C 1
ATOM 1887 O O . ALA A 1 239 ? 31.653 2.003 -7.810 1.00 93.81 239 ALA A O 1
ATOM 1888 N N . ASN A 1 240 ? 30.073 3.583 -8.028 1.00 95.12 240 ASN A N 1
ATOM 1889 C CA . ASN A 1 240 ? 30.983 4.729 -7.925 1.00 95.12 240 ASN A CA 1
ATOM 1890 C C . ASN A 1 240 ? 30.851 5.487 -6.596 1.00 95.12 240 ASN A C 1
ATOM 1892 O O . ASN A 1 240 ? 31.418 6.568 -6.452 1.00 95.12 240 ASN A O 1
ATOM 1896 N N . HIS A 1 241 ? 30.129 4.925 -5.622 1.00 94.50 241 HIS A N 1
ATOM 1897 C CA . HIS A 1 241 ? 30.008 5.446 -4.257 1.00 94.50 241 HIS A CA 1
ATOM 1898 C C . HIS A 1 241 ? 29.538 6.908 -4.173 1.00 94.50 241 HIS A C 1
ATOM 1900 O O . HIS A 1 241 ? 30.050 7.690 -3.369 1.00 94.50 241 HIS A O 1
ATOM 1906 N N . PHE A 1 242 ? 28.544 7.280 -4.979 1.00 92.44 242 PHE A N 1
ATOM 1907 C CA . PHE A 1 242 ? 27.929 8.605 -4.915 1.00 92.44 242 PHE A CA 1
ATOM 1908 C C . PHE A 1 242 ? 26.405 8.517 -4.861 1.00 92.44 242 PHE A C 1
ATOM 1910 O O . PHE A 1 242 ? 25.803 7.511 -5.228 1.00 92.44 242 PHE A O 1
ATOM 1917 N N . PHE A 1 243 ? 25.778 9.600 -4.405 1.00 91.50 243 PHE A N 1
ATOM 1918 C CA . PHE A 1 243 ? 24.330 9.763 -4.428 1.00 91.50 243 PHE A CA 1
ATOM 1919 C C . PHE A 1 243 ? 23.998 11.133 -5.013 1.00 91.50 243 PHE A C 1
ATOM 1921 O O . PHE A 1 243 ? 24.176 12.163 -4.359 1.00 91.50 243 PHE A O 1
ATOM 1928 N N . GLY A 1 244 ? 23.563 11.155 -6.270 1.00 89.94 244 GLY A N 1
ATOM 1929 C CA . GLY A 1 244 ? 23.389 12.395 -7.012 1.00 89.94 244 GLY A CA 1
ATOM 1930 C C . GLY A 1 244 ? 22.643 12.210 -8.325 1.00 89.94 244 GLY A C 1
ATOM 1931 O O . GLY A 1 244 ? 22.400 11.099 -8.790 1.00 89.94 244 GLY A O 1
ATOM 1932 N N . HIS A 1 245 ? 22.251 13.333 -8.921 1.00 88.81 245 HIS A N 1
ATOM 1933 C CA . HIS A 1 245 ? 21.619 13.337 -10.241 1.00 88.81 245 HIS A CA 1
ATOM 1934 C C . HIS A 1 245 ? 22.619 13.157 -11.389 1.00 88.81 245 HIS A C 1
ATOM 1936 O O . HIS A 1 245 ? 22.194 12.785 -12.478 1.00 88.81 245 HIS A O 1
ATOM 1942 N N . ASN A 1 246 ? 23.905 13.411 -11.134 1.00 83.62 246 ASN A N 1
ATOM 1943 C CA . ASN A 1 246 ? 24.994 13.380 -12.104 1.00 83.62 246 ASN A CA 1
ATOM 1944 C C . ASN A 1 246 ? 26.146 12.548 -11.562 1.00 83.62 246 ASN A C 1
ATOM 1946 O O . ASN A 1 246 ? 26.388 12.682 -10.339 1.00 83.62 246 ASN A O 1
#